Protein AF-A0A7S4J430-F1 (afdb_monomer_lite)

Radius of gyration: 23.61 Å; chains: 1; bounding box: 62×70×60 Å

pLDDT: mean 70.84, std 22.1, range [27.81, 98.19]

Organism: NCBI:txid265563

Sequence (310 aa):
MAESARGICELLGSPLRVVMDLKSRRVPPRVWARLVDNLRSRGLCVDGLGSFNIDELRSIGSFCSTPVTQCIFFHSAGDMQRACHAREVTHGDTVYFNAGSLLWKRPTLCEASGLGWCATDPTALNLPACGISKIDDIREEDKAETDGIKFNGFVFQPYAYPREKIAASDGLLTDCLATLQDYQRHLRLNIGLYVQEFSIGPGELDALTKLVNEHSSIFNLGLAWGGINGSTVRGVEGDGFWNQRYIGRNWDFEAAPAEHMRLLNPEDHHMWQKAIHAGDWAQLATINQIAIDPDEQEGPLVQAHLCRPH

Secondary structure (DSSP, 8-state):
-HHHHHHHHHHHTSPPEEEEE---SS--HHHHHHHHHHHHTTT-EEEEEEES-HHHHHHHHTTSSS--EEEEEESSHHHHHHHHHTT-S-TT-EEEEEGGGGB-----TTTS---S-----TT-----------TT---GGGGGG--PEEETTEEE-GGGS-HHHHHTSTTTTTT----HHHHHHHHT-EEEEEE-TTS--HHHHHHHHHHHHHTTTT-TT-EEE--TTS---TT----SSTT-S---PPP-TT----TT--PPPGGGSHHHHHHHHHT-HHHHHHHHHHHS-GGG--S-------PPP-

Structure (mmCIF, N/CA/C/O backbone):
data_AF-A0A7S4J430-F1
#
_entry.id   AF-A0A7S4J430-F1
#
loop_
_atom_site.group_PDB
_atom_site.id
_atom_site.type_symbol
_atom_site.label_atom_id
_atom_site.label_alt_id
_atom_site.label_comp_id
_atom_site.label_asym_id
_atom_site.label_entity_id
_atom_site.label_seq_id
_atom_site.pdbx_PDB_ins_code
_atom_site.Cartn_x
_atom_site.Cartn_y
_atom_site.Cartn_z
_atom_site.occupancy
_atom_site.B_iso_or_equiv
_atom_site.auth_seq_id
_atom_site.auth_comp_id
_atom_site.auth_asym_id
_atom_site.auth_atom_id
_atom_site.pdbx_PDB_model_num
ATOM 1 N N . MET A 1 1 ? 3.360 17.058 22.066 1.00 49.75 1 MET A N 1
ATOM 2 C CA . MET A 1 1 ? 2.223 16.403 21.376 1.00 49.75 1 MET A CA 1
ATOM 3 C C . MET A 1 1 ? 1.041 17.340 21.123 1.00 49.75 1 MET A C 1
ATOM 5 O O . MET A 1 1 ? 0.501 17.273 20.031 1.00 49.75 1 MET A O 1
ATOM 9 N N . ALA A 1 2 ? 0.651 18.222 22.057 1.00 60.56 2 ALA A N 1
ATOM 10 C CA . ALA A 1 2 ? -0.537 19.077 21.886 1.00 60.56 2 ALA A CA 1
ATOM 11 C C . ALA A 1 2 ? -0.458 20.095 20.725 1.00 60.56 2 ALA A C 1
ATOM 13 O O . ALA A 1 2 ? -1.477 20.389 20.112 1.00 60.56 2 ALA A O 1
ATOM 14 N N . GLU A 1 3 ? 0.729 20.617 20.408 1.00 68.62 3 GLU A N 1
ATOM 15 C CA . GLU A 1 3 ? 0.903 21.642 19.367 1.00 68.62 3 GLU A CA 1
ATOM 16 C C . GLU A 1 3 ? 0.966 21.041 17.954 1.00 68.62 3 GLU A C 1
ATOM 18 O O . GLU A 1 3 ? 0.220 21.463 17.078 1.00 68.62 3 GLU A O 1
ATOM 23 N N . SER A 1 4 ? 1.742 19.967 17.756 1.00 58.28 4 SER A N 1
ATOM 24 C CA . SER A 1 4 ? 1.800 19.243 16.475 1.00 58.28 4 SER A CA 1
ATOM 25 C C . SER A 1 4 ? 0.448 18.641 16.086 1.00 58.28 4 SER A C 1
ATOM 27 O O . SER A 1 4 ? 0.045 18.739 14.935 1.00 58.28 4 SER A O 1
ATOM 29 N N . ALA A 1 5 ? -0.288 18.064 17.044 1.00 64.38 5 ALA A N 1
ATOM 30 C CA . ALA A 1 5 ? -1.627 17.538 16.778 1.00 64.38 5 ALA A CA 1
ATOM 31 C C . ALA A 1 5 ? -2.605 18.647 16.356 1.00 64.38 5 ALA A C 1
ATOM 33 O O . ALA A 1 5 ? -3.426 18.425 15.472 1.00 64.38 5 ALA A O 1
ATOM 34 N N . ARG A 1 6 ? -2.493 19.847 16.944 1.00 67.75 6 ARG A N 1
ATOM 35 C CA . ARG A 1 6 ? -3.312 21.004 16.562 1.00 67.75 6 ARG A CA 1
ATOM 36 C C . ARG A 1 6 ? -2.971 21.489 15.154 1.00 67.75 6 ARG A C 1
ATOM 38 O O . ARG A 1 6 ? -3.886 21.642 14.357 1.00 67.75 6 ARG A O 1
ATOM 45 N N . GLY A 1 7 ? -1.683 21.624 14.831 1.00 71.00 7 GLY A N 1
ATOM 46 C CA . GLY A 1 7 ? -1.240 21.989 13.482 1.00 71.00 7 GLY A CA 1
ATOM 47 C C . GLY A 1 7 ? -1.684 20.979 12.418 1.00 71.00 7 GLY A C 1
ATOM 48 O O . GLY A 1 7 ? -2.130 21.374 11.347 1.00 71.00 7 GLY A O 1
ATOM 49 N N . ILE A 1 8 ? -1.651 19.677 12.728 1.00 67.44 8 ILE A N 1
ATOM 50 C CA . ILE A 1 8 ? -2.176 18.640 11.829 1.00 67.44 8 ILE A CA 1
ATOM 51 C C . ILE A 1 8 ? -3.698 18.772 11.676 1.00 67.44 8 ILE A C 1
ATOM 53 O O . ILE A 1 8 ? -4.190 18.737 10.554 1.00 67.44 8 ILE A O 1
ATOM 57 N N . CYS A 1 9 ? -4.454 18.962 12.762 1.00 69.88 9 CYS A N 1
ATOM 58 C CA . CYS A 1 9 ? -5.905 19.175 12.678 1.00 69.88 9 CYS A CA 1
ATOM 59 C C . CYS A 1 9 ? -6.272 20.414 11.842 1.00 69.88 9 CYS A C 1
ATOM 61 O O . CYS A 1 9 ? -7.208 20.356 11.048 1.00 69.88 9 CYS A O 1
ATOM 63 N N . GLU A 1 10 ? -5.542 21.520 12.007 1.00 78.56 10 GLU A N 1
ATOM 64 C CA . GLU A 1 10 ? -5.731 22.747 11.223 1.00 78.56 10 GLU A CA 1
ATOM 65 C C . GLU A 1 10 ? -5.429 22.514 9.737 1.00 78.56 10 GLU A C 1
ATOM 67 O O . GLU A 1 10 ? -6.216 22.922 8.886 1.00 78.56 10 GLU A O 1
ATOM 72 N N . LEU A 1 11 ? -4.345 21.795 9.422 1.00 74.81 11 LEU A N 1
ATOM 73 C CA . LEU A 1 11 ? -3.970 21.447 8.049 1.00 74.81 11 LEU A CA 1
ATOM 74 C C . LEU A 1 11 ? -4.996 20.519 7.380 1.00 74.81 11 LEU A C 1
ATOM 76 O O . LEU A 1 11 ? -5.338 20.705 6.215 1.00 74.81 11 LEU A O 1
ATOM 80 N N . LEU A 1 12 ? -5.478 19.510 8.109 1.00 75.50 12 LEU A N 1
ATOM 81 C CA . LEU A 1 12 ? -6.418 18.514 7.592 1.00 75.50 12 LEU A CA 1
ATOM 82 C C . LEU A 1 12 ? -7.855 19.042 7.483 1.00 75.50 12 LEU A C 1
ATOM 84 O O . LEU A 1 12 ? -8.692 18.383 6.862 1.00 75.50 12 LEU A O 1
ATOM 88 N N . GLY A 1 13 ? -8.179 20.162 8.143 1.00 80.81 13 GLY A N 1
ATOM 89 C CA . GLY A 1 13 ? -9.539 20.708 8.225 1.00 80.81 13 GLY A CA 1
ATOM 90 C C . GLY A 1 13 ? -10.569 19.734 8.817 1.00 80.81 13 GLY A C 1
ATOM 91 O O . GLY A 1 13 ? -11.773 19.903 8.629 1.00 80.81 13 GLY A O 1
ATOM 92 N N . SER A 1 14 ? -10.112 18.678 9.491 1.00 79.00 14 SER A N 1
ATOM 93 C CA . SER A 1 14 ? -10.932 17.576 9.988 1.00 79.00 14 SER A CA 1
ATOM 94 C C . SER A 1 14 ? -10.295 16.945 11.233 1.00 79.00 14 SER A C 1
ATOM 96 O O . SER A 1 14 ? -9.104 17.150 11.488 1.00 79.00 14 SER A O 1
ATOM 98 N N . PRO A 1 15 ? -11.068 16.206 12.056 1.00 80.00 15 PRO A N 1
ATOM 99 C CA . PRO A 1 15 ? -10.520 15.540 1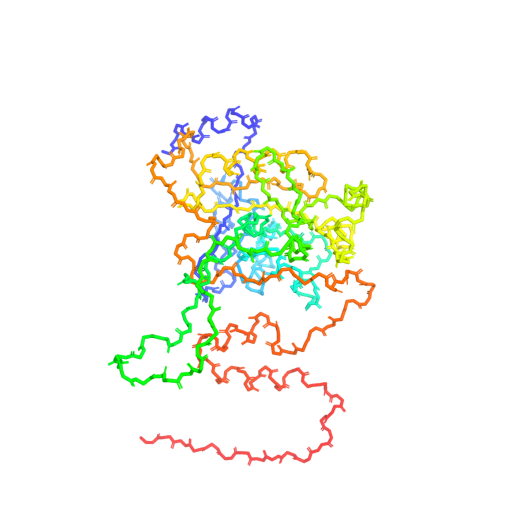3.232 1.00 80.00 15 PRO A CA 1
ATOM 100 C C . PRO A 1 15 ? -9.383 14.586 12.855 1.00 80.00 15 PRO A C 1
ATOM 102 O O . PRO A 1 15 ? -9.524 13.795 11.921 1.00 80.00 15 PRO A O 1
ATOM 105 N N . LEU A 1 16 ? -8.279 14.635 13.609 1.00 81.31 16 LEU A N 1
ATOM 106 C CA . LEU A 1 16 ? -7.144 13.734 13.423 1.00 81.31 16 LEU A CA 1
ATOM 107 C C . LEU A 1 16 ? -7.594 12.274 13.528 1.00 81.31 16 LEU A C 1
ATOM 109 O O . LEU A 1 16 ? -8.032 11.819 14.588 1.00 81.31 16 LEU A O 1
ATOM 113 N N . ARG A 1 17 ? -7.432 11.545 12.426 1.00 85.75 17 ARG A N 1
ATOM 114 C CA . ARG A 1 17 ? -7.658 10.104 12.333 1.00 85.75 17 ARG A CA 1
ATOM 115 C C . ARG A 1 17 ? -6.333 9.368 12.461 1.00 85.75 17 ARG A C 1
ATOM 117 O O . ARG A 1 17 ? -5.315 9.814 11.939 1.00 85.75 17 ARG A O 1
ATOM 124 N N . VAL A 1 18 ? -6.346 8.249 13.173 1.00 86.75 18 VAL A N 1
ATOM 125 C CA . VAL A 1 18 ? -5.151 7.466 13.491 1.00 86.75 18 VAL A CA 1
ATOM 126 C C . VAL A 1 18 ? -5.300 6.054 12.942 1.00 86.75 18 VAL A C 1
ATOM 128 O O . VAL A 1 18 ? -6.316 5.393 13.161 1.00 86.75 18 VAL A O 1
ATOM 131 N N . VAL A 1 19 ? -4.253 5.583 12.268 1.00 89.31 19 VAL A N 1
ATOM 132 C CA . VAL A 1 19 ? -4.058 4.174 11.916 1.00 89.31 19 VAL A CA 1
ATOM 133 C C . VAL A 1 19 ? -2.978 3.612 12.837 1.00 89.31 19 VAL A C 1
ATOM 135 O O . VAL A 1 19 ? -1.912 4.210 12.974 1.00 89.31 19 VAL A O 1
ATOM 138 N N . MET A 1 20 ? -3.253 2.494 13.506 1.00 90.69 20 MET A N 1
ATOM 139 C CA . MET A 1 20 ? -2.333 1.899 14.479 1.00 90.69 20 MET A CA 1
ATOM 140 C C . MET A 1 20 ? -1.548 0.740 13.865 1.00 90.69 20 MET A C 1
ATOM 142 O O . MET A 1 20 ? -2.141 -0.263 13.493 1.00 90.69 20 MET A O 1
ATOM 146 N N . ASP A 1 21 ? -0.222 0.841 13.819 1.00 88.12 21 ASP A N 1
ATOM 147 C CA . ASP A 1 21 ? 0.682 -0.243 13.407 1.00 88.12 21 ASP A CA 1
ATOM 148 C C . ASP A 1 21 ? 0.932 -1.223 14.571 1.00 88.12 21 ASP A C 1
ATOM 150 O O . ASP A 1 21 ? 1.487 -0.864 15.615 1.00 88.12 21 ASP A O 1
ATOM 154 N N . LEU A 1 22 ? 0.486 -2.468 14.409 1.00 88.69 22 LEU A N 1
ATOM 155 C CA . LEU A 1 22 ? 0.552 -3.522 15.415 1.00 88.69 22 LEU A CA 1
ATOM 156 C C . LEU A 1 22 ? 1.895 -4.263 15.331 1.00 88.69 22 LEU A C 1
ATOM 158 O O . LEU A 1 22 ? 2.182 -4.979 14.374 1.00 88.69 22 LEU A O 1
ATOM 162 N N . LYS A 1 23 ? 2.720 -4.122 16.378 1.00 79.50 23 LYS A N 1
ATOM 163 C CA . LYS A 1 23 ? 4.048 -4.764 16.468 1.00 79.50 23 LYS A CA 1
ATOM 164 C C . LYS A 1 23 ? 4.101 -6.027 17.325 1.00 79.50 23 LYS A C 1
ATOM 166 O O . LYS A 1 23 ? 4.972 -6.872 17.111 1.00 79.50 23 LYS A O 1
ATOM 171 N N . SER A 1 24 ? 3.230 -6.142 18.328 1.00 67.31 24 SER A N 1
ATOM 172 C CA . SER A 1 24 ? 3.291 -7.245 19.293 1.00 67.31 24 SER A CA 1
ATOM 173 C C . SER A 1 24 ? 2.624 -8.492 18.730 1.00 67.31 24 SER A C 1
ATOM 175 O O . SER A 1 24 ? 1.467 -8.440 18.331 1.00 67.31 24 SER A O 1
ATOM 177 N N . ARG A 1 25 ? 3.351 -9.611 18.741 1.00 68.19 25 ARG A N 1
ATOM 178 C CA . ARG A 1 25 ? 2.841 -10.925 18.339 1.00 68.19 25 ARG A CA 1
ATOM 179 C C . ARG A 1 25 ? 2.222 -11.606 19.559 1.00 68.19 25 ARG A C 1
ATOM 181 O O . ARG A 1 25 ? 2.762 -11.490 20.658 1.00 68.19 25 ARG A O 1
ATOM 188 N N . ARG A 1 26 ? 1.170 -12.406 19.347 1.00 74.38 26 ARG A N 1
ATOM 189 C CA . ARG A 1 26 ? 0.520 -13.266 20.366 1.00 74.38 26 ARG A CA 1
ATOM 190 C C . ARG A 1 26 ? -0.371 -12.530 21.374 1.00 74.38 26 ARG A C 1
ATOM 192 O O . ARG A 1 26 ? -0.689 -13.082 22.427 1.00 74.38 26 ARG A O 1
ATOM 199 N N . VAL A 1 27 ? -0.806 -11.311 21.069 1.00 86.25 27 VAL A N 1
ATOM 200 C CA . VAL A 1 27 ? -1.838 -10.645 21.872 1.00 86.25 27 VAL A CA 1
ATOM 201 C C . VAL A 1 27 ? -3.205 -11.152 21.402 1.00 86.25 27 VAL A C 1
ATOM 203 O O . VAL A 1 27 ? -3.492 -11.090 20.208 1.00 86.25 27 VAL A O 1
ATOM 206 N N . PRO A 1 28 ? -4.076 -11.658 22.296 1.00 90.62 28 PRO A N 1
ATOM 207 C CA . PRO A 1 28 ? -5.385 -12.140 21.881 1.00 90.62 28 PRO A CA 1
ATOM 208 C C . PRO A 1 28 ? -6.192 -11.041 21.167 1.00 90.62 28 PRO A C 1
ATOM 210 O O . PRO A 1 28 ? -6.248 -9.921 21.685 1.00 90.62 28 PRO A O 1
ATOM 213 N N . PRO A 1 29 ? -6.901 -11.344 20.065 1.00 91.88 29 PRO A N 1
ATOM 214 C CA . PRO A 1 29 ? -7.589 -10.333 19.251 1.00 91.88 29 PRO A CA 1
ATOM 215 C C . PRO A 1 29 ? -8.559 -9.436 20.038 1.00 91.88 29 PRO A C 1
ATOM 217 O O . PRO A 1 29 ? -8.600 -8.220 19.859 1.00 91.88 29 PRO A O 1
ATOM 220 N N . ARG A 1 30 ? -9.262 -10.017 21.019 1.00 93.69 30 ARG A N 1
ATOM 221 C CA . ARG A 1 30 ? -10.153 -9.302 21.951 1.00 93.69 30 ARG A CA 1
ATOM 222 C C . ARG A 1 30 ? -9.465 -8.211 22.780 1.00 93.69 30 ARG A C 1
ATOM 224 O O . ARG A 1 30 ? -10.124 -7.276 23.222 1.00 93.69 30 ARG A O 1
ATOM 231 N N . VAL A 1 31 ? -8.168 -8.348 23.060 1.00 93.75 31 VAL A N 1
ATOM 232 C CA . VAL A 1 31 ? -7.402 -7.350 23.822 1.00 93.75 31 VAL A CA 1
ATOM 233 C C . VAL A 1 31 ? -7.129 -6.139 22.938 1.00 93.75 31 VAL A C 1
ATOM 235 O O . VAL A 1 31 ? -7.348 -5.014 23.383 1.00 93.75 31 VAL A O 1
ATOM 238 N N . TRP A 1 32 ? -6.745 -6.365 21.679 1.00 93.75 32 TRP A N 1
ATOM 239 C CA . TRP A 1 32 ? -6.590 -5.294 20.696 1.00 93.75 32 TRP A CA 1
ATOM 240 C C . TRP A 1 32 ? -7.899 -4.551 20.446 1.00 93.75 32 TRP A C 1
ATOM 242 O O . TRP A 1 32 ? -7.922 -3.327 20.525 1.00 93.75 32 TRP A O 1
ATOM 252 N N . ALA A 1 33 ? -8.998 -5.275 20.238 1.00 93.75 33 ALA A N 1
ATOM 253 C CA . ALA A 1 33 ? -10.305 -4.658 20.041 1.00 93.75 33 ALA A CA 1
ATOM 254 C C . ALA A 1 33 ? -10.733 -3.793 21.236 1.00 93.75 33 ALA A C 1
ATOM 256 O O . ALA A 1 33 ? -11.128 -2.642 21.066 1.00 93.75 33 ALA A O 1
ATOM 257 N N . ARG A 1 34 ? -10.551 -4.295 22.468 1.00 95.38 34 ARG A N 1
ATOM 258 C CA . ARG A 1 34 ? -10.811 -3.508 23.683 1.00 95.38 34 ARG A CA 1
ATOM 259 C C . ARG A 1 34 ? -9.952 -2.253 23.759 1.00 95.38 34 ARG A C 1
ATOM 261 O O . ARG A 1 34 ? -10.457 -1.226 24.198 1.00 95.38 34 ARG A O 1
ATOM 268 N N . LEU A 1 35 ? -8.681 -2.318 23.362 1.00 94.00 35 LEU A N 1
ATOM 269 C CA . LEU A 1 35 ? -7.822 -1.137 23.307 1.00 94.00 35 LEU A CA 1
ATOM 270 C C . LEU A 1 35 ? -8.375 -0.111 22.310 1.00 94.00 35 LEU A C 1
ATOM 272 O O . LEU A 1 35 ? -8.527 1.051 22.673 1.00 94.00 35 LEU A O 1
ATOM 276 N N . VAL A 1 36 ? -8.726 -0.536 21.095 1.00 94.38 36 VAL A N 1
ATOM 277 C CA . VAL A 1 36 ? -9.302 0.340 20.059 1.00 94.38 36 VAL A CA 1
ATOM 278 C C . VAL A 1 36 ? -10.579 1.015 20.550 1.00 94.38 36 VAL A C 1
ATOM 280 O O . VAL A 1 36 ? -10.691 2.240 20.488 1.00 94.38 36 VAL A O 1
ATOM 283 N N . ASP A 1 37 ? -11.511 0.244 21.106 1.00 94.94 37 ASP A N 1
ATOM 284 C CA . ASP A 1 37 ? -12.774 0.774 21.622 1.00 94.94 37 ASP A CA 1
ATOM 285 C C . ASP A 1 37 ? -12.549 1.738 22.797 1.00 94.94 37 ASP A C 1
ATOM 287 O O . ASP A 1 37 ? -13.213 2.766 22.904 1.00 94.94 37 ASP A O 1
ATOM 291 N N . ASN A 1 38 ? -11.563 1.459 23.652 1.00 95.38 38 ASN A N 1
ATOM 292 C CA . ASN A 1 38 ? -11.192 2.308 24.784 1.00 95.38 38 ASN A CA 1
ATOM 293 C C . ASN A 1 38 ? -10.523 3.629 24.362 1.00 95.38 38 ASN A C 1
ATOM 295 O O . ASN A 1 38 ? -10.694 4.649 25.038 1.00 95.38 38 ASN A O 1
ATOM 299 N N . LEU A 1 39 ? -9.768 3.623 23.259 1.00 92.00 39 LEU A N 1
ATOM 300 C CA . LEU A 1 39 ? -9.215 4.832 22.642 1.00 92.00 39 LEU A CA 1
ATOM 301 C C . LEU A 1 39 ? -10.338 5.663 22.009 1.00 92.00 39 LEU A C 1
ATOM 303 O O . LEU A 1 39 ? -10.435 6.864 22.265 1.00 92.00 39 LEU A O 1
ATOM 307 N N . ARG A 1 40 ? -11.244 5.016 21.265 1.00 92.94 40 ARG A N 1
ATOM 308 C CA . ARG A 1 40 ? -12.420 5.661 20.660 1.00 92.94 40 ARG A CA 1
ATOM 309 C C . ARG A 1 40 ? -13.350 6.269 21.708 1.00 92.94 40 ARG A C 1
ATOM 311 O O . ARG A 1 40 ? -13.768 7.414 21.558 1.00 92.94 40 ARG A O 1
ATOM 318 N N . SER A 1 41 ? -13.590 5.579 22.825 1.00 92.62 41 SER A N 1
ATOM 319 C CA . SER A 1 41 ? -14.408 6.102 23.931 1.00 92.62 41 SER A CA 1
ATOM 320 C C . SER A 1 41 ? -13.796 7.329 24.620 1.00 92.62 41 SER A C 1
ATOM 322 O O . SER A 1 41 ? -14.481 8.011 25.376 1.00 92.62 41 SER A O 1
ATOM 324 N N . ARG A 1 42 ? -12.505 7.603 24.393 1.00 89.19 42 ARG A N 1
ATOM 325 C CA . ARG A 1 42 ? -11.790 8.802 24.866 1.00 89.19 42 ARG A CA 1
ATOM 326 C C . ARG A 1 42 ? -11.724 9.915 23.816 1.00 89.19 42 ARG A C 1
ATOM 328 O O . ARG A 1 42 ? -11.039 10.907 24.038 1.00 89.19 42 ARG A O 1
ATOM 335 N N . GLY A 1 43 ? -12.423 9.760 22.691 1.00 86.75 43 GLY A N 1
ATOM 336 C CA . GLY A 1 43 ? -12.498 10.758 21.623 1.00 86.75 43 GLY A CA 1
ATOM 337 C C . GLY A 1 43 ? -11.415 10.639 20.549 1.00 86.75 43 GLY A C 1
ATOM 338 O O . GLY A 1 43 ? -11.327 11.518 19.696 1.00 86.75 43 GLY A O 1
ATOM 339 N N . LEU A 1 44 ? -10.597 9.579 20.554 1.00 87.38 44 LEU A N 1
ATOM 340 C CA . LEU A 1 44 ? -9.643 9.335 19.468 1.00 87.38 44 LEU A CA 1
ATOM 341 C C . LEU A 1 44 ? -10.353 8.720 18.257 1.00 87.38 44 LEU A C 1
ATOM 343 O O . LEU A 1 44 ? -11.029 7.699 18.375 1.00 87.38 44 LEU A O 1
ATOM 347 N N . CYS A 1 45 ? -10.151 9.296 17.073 1.00 90.50 45 CYS A N 1
ATOM 348 C CA . CYS A 1 45 ? -10.651 8.722 15.824 1.00 90.50 45 CYS A CA 1
ATOM 349 C C . CYS A 1 45 ? -9.673 7.648 15.332 1.00 90.50 45 CYS A C 1
ATOM 351 O O . CYS A 1 45 ? -8.761 7.931 14.561 1.00 90.50 45 CYS A O 1
ATOM 353 N N . VAL A 1 46 ? -9.809 6.421 15.836 1.00 92.81 46 VAL A N 1
ATOM 354 C CA . VAL A 1 46 ? -9.033 5.275 15.335 1.00 92.81 46 VAL A CA 1
ATOM 355 C C . VAL A 1 46 ? -9.736 4.718 14.099 1.00 92.81 46 VAL A C 1
ATOM 357 O O . VAL A 1 46 ? -10.793 4.099 14.228 1.00 92.81 46 VAL A O 1
ATOM 360 N N . ASP A 1 47 ? -9.157 4.935 12.922 1.00 91.44 47 ASP A N 1
ATOM 361 C CA . ASP A 1 47 ? -9.758 4.576 11.630 1.00 91.44 47 ASP A CA 1
ATOM 362 C C . ASP A 1 47 ? -9.256 3.233 11.105 1.00 91.44 47 ASP A C 1
ATOM 364 O O . ASP A 1 47 ? -9.987 2.530 10.405 1.00 91.44 47 ASP A O 1
ATOM 368 N N . GLY A 1 48 ? -8.029 2.853 11.465 1.00 93.81 48 GLY A N 1
ATOM 369 C CA . GLY A 1 48 ? -7.410 1.643 10.945 1.00 93.81 48 GLY A CA 1
ATOM 370 C C . GLY A 1 48 ? -6.487 0.933 11.923 1.00 93.81 48 GLY A C 1
ATOM 371 O O . GLY A 1 48 ? -5.914 1.535 12.833 1.00 93.81 48 GLY A O 1
ATOM 372 N N . LEU A 1 49 ? -6.320 -0.361 11.687 1.00 94.62 49 LEU A N 1
ATOM 373 C CA . LEU A 1 49 ? -5.305 -1.213 12.288 1.00 94.62 49 LEU A CA 1
ATOM 374 C C . LEU A 1 49 ? -4.423 -1.753 11.175 1.00 94.62 49 LEU A C 1
ATOM 376 O O . LEU A 1 49 ? -4.938 -2.268 10.190 1.00 94.62 49 LEU A O 1
ATOM 380 N N . GLY A 1 50 ? -3.113 -1.651 11.335 1.00 93.50 50 GLY A N 1
ATOM 381 C CA . GLY A 1 50 ? -2.137 -2.137 10.380 1.00 93.50 50 GLY A CA 1
ATOM 382 C C . GLY A 1 50 ? -1.307 -3.281 10.944 1.00 93.50 50 GLY A C 1
ATOM 383 O O . GLY A 1 50 ? -0.890 -3.216 12.097 1.00 93.50 50 GLY A O 1
ATOM 384 N N . SER A 1 51 ? -1.062 -4.334 10.166 1.00 92.00 51 SER A N 1
ATOM 385 C CA . SER A 1 51 ? -0.209 -5.450 10.601 1.00 92.00 51 SER A CA 1
ATOM 386 C C . SER A 1 51 ? 0.399 -6.216 9.427 1.00 92.00 51 SER A C 1
ATOM 388 O O . SER A 1 51 ? -0.210 -6.330 8.368 1.00 92.00 51 SER A O 1
ATOM 390 N N . PHE A 1 52 ? 1.574 -6.811 9.656 1.00 89.62 52 PHE A N 1
ATOM 391 C CA . PHE A 1 52 ? 2.199 -7.812 8.771 1.00 89.62 52 PHE A CA 1
ATOM 392 C C . PHE A 1 52 ? 1.659 -9.237 9.019 1.00 89.62 52 PHE A C 1
ATOM 394 O O . PHE A 1 52 ? 2.109 -10.221 8.424 1.00 89.62 52 PHE A O 1
ATOM 401 N N . ASN A 1 53 ? 0.745 -9.393 9.978 1.00 88.12 53 ASN A N 1
ATOM 402 C CA . ASN A 1 53 ? 0.103 -10.658 10.301 1.00 88.12 53 ASN A CA 1
ATOM 403 C C . ASN A 1 53 ? -1.375 -10.609 9.901 1.00 88.12 53 ASN A C 1
ATOM 405 O O . ASN A 1 53 ? -2.199 -10.105 10.663 1.00 88.12 53 ASN A O 1
ATOM 409 N N . ILE A 1 54 ? -1.677 -11.109 8.698 1.00 89.81 54 ILE A N 1
ATOM 410 C CA . ILE A 1 54 ? -3.003 -11.022 8.066 1.00 89.81 54 ILE A CA 1
ATOM 411 C C . ILE A 1 54 ? -4.063 -11.711 8.929 1.00 89.81 54 ILE A C 1
ATOM 413 O O . ILE A 1 54 ? -5.101 -11.117 9.211 1.00 89.81 54 ILE A O 1
ATOM 417 N N . ASP A 1 55 ? -3.779 -12.916 9.425 1.00 86.50 55 ASP A N 1
ATOM 418 C CA . ASP A 1 55 ? -4.745 -13.700 10.205 1.00 86.50 55 ASP A CA 1
ATOM 419 C C . ASP A 1 55 ? -5.066 -13.043 11.552 1.00 86.50 55 ASP A C 1
ATOM 421 O O . ASP A 1 55 ? -6.228 -12.924 11.953 1.00 86.50 55 ASP A O 1
ATOM 425 N N . GLU A 1 56 ? -4.034 -12.541 12.236 1.00 86.81 56 GLU A N 1
ATOM 426 C CA . GLU A 1 56 ? -4.210 -11.772 13.468 1.00 86.81 56 GLU A CA 1
ATOM 427 C C . GLU A 1 56 ? -5.037 -10.512 13.195 1.00 86.81 56 GLU A C 1
ATOM 429 O O . GLU A 1 56 ? -6.016 -10.263 13.897 1.00 86.81 56 GLU A O 1
ATOM 434 N N . LEU A 1 57 ? -4.719 -9.766 12.136 1.00 90.50 57 LEU A N 1
ATOM 435 C CA . LEU A 1 57 ? -5.441 -8.553 11.767 1.00 90.50 57 LEU A CA 1
ATOM 436 C C . LEU A 1 57 ? -6.927 -8.822 11.490 1.00 90.50 57 LEU A C 1
ATOM 438 O O . LEU A 1 57 ? -7.792 -8.137 12.047 1.00 90.50 57 LEU A O 1
ATOM 442 N N . ARG A 1 58 ? -7.221 -9.858 10.695 1.00 89.56 58 ARG A N 1
ATOM 443 C CA . ARG A 1 58 ? -8.587 -10.268 10.341 1.00 89.56 58 ARG A CA 1
ATOM 444 C C . ARG A 1 58 ? -9.399 -10.650 11.568 1.00 89.56 58 ARG A C 1
ATOM 446 O O . ARG A 1 58 ? -10.548 -10.227 11.706 1.00 89.56 58 ARG A O 1
ATOM 453 N N . SER A 1 59 ? -8.783 -11.376 12.498 1.00 90.38 59 SER A N 1
ATOM 454 C CA . SER A 1 59 ? -9.449 -11.792 13.730 1.00 90.38 59 SER A CA 1
ATOM 455 C C . SER A 1 59 ? -9.818 -10.614 14.643 1.00 90.38 59 SER A C 1
ATOM 457 O O . SER A 1 59 ? -10.881 -10.649 15.262 1.00 90.38 59 SER A O 1
ATOM 459 N N . ILE A 1 60 ? -9.013 -9.543 14.698 1.00 91.38 60 ILE A N 1
ATOM 460 C CA . ILE A 1 60 ? -9.258 -8.388 15.584 1.00 91.38 60 ILE A CA 1
ATOM 461 C C . ILE A 1 60 ? -10.532 -7.639 15.197 1.00 91.38 60 ILE A C 1
ATOM 463 O O . ILE A 1 60 ? -11.321 -7.302 16.080 1.00 91.38 60 ILE A O 1
ATOM 467 N N . GLY A 1 61 ? -10.757 -7.409 13.898 1.00 86.38 61 GLY A N 1
ATOM 468 C CA . GLY A 1 61 ? -11.895 -6.609 13.429 1.00 86.38 61 GLY A CA 1
ATOM 469 C C . GLY A 1 61 ? -13.252 -7.141 13.896 1.00 86.38 61 GLY A C 1
ATOM 470 O O . GLY A 1 61 ? -14.139 -6.351 14.198 1.00 86.38 61 GLY A O 1
ATOM 471 N N . SER A 1 62 ? -13.381 -8.464 14.041 1.00 89.06 62 SER A N 1
ATOM 472 C CA . SER A 1 62 ? -14.610 -9.119 14.514 1.00 89.06 62 SER A CA 1
ATOM 473 C C . SER A 1 62 ? -14.965 -8.824 15.979 1.00 89.06 62 SER A C 1
ATOM 475 O O . SER A 1 62 ? -16.112 -9.009 16.378 1.00 89.06 62 SER A O 1
ATOM 477 N N . PHE A 1 63 ? -14.002 -8.358 16.783 1.00 93.25 63 PHE A N 1
ATOM 478 C CA . PHE A 1 63 ? -14.198 -8.054 18.203 1.00 93.25 63 PHE A CA 1
ATOM 479 C C . PHE A 1 63 ? -14.368 -6.559 18.494 1.00 93.25 63 PHE A C 1
ATOM 481 O O . PHE A 1 63 ? -14.674 -6.212 19.635 1.00 93.25 63 PHE A O 1
ATOM 488 N N . CYS A 1 64 ? -14.130 -5.679 17.517 1.00 92.81 64 CYS A N 1
ATOM 489 C CA . CYS A 1 64 ? -14.291 -4.237 17.691 1.00 92.81 64 CYS A CA 1
ATOM 490 C C . CYS A 1 64 ? -15.777 -3.865 17.733 1.00 92.81 64 CYS A C 1
ATOM 492 O O . CYS A 1 64 ? -16.569 -4.356 16.930 1.00 92.81 64 CYS A O 1
ATOM 494 N N . SER A 1 65 ? -16.152 -2.945 18.624 1.00 93.31 65 SER A N 1
ATOM 495 C CA . SER A 1 65 ? -17.545 -2.488 18.751 1.00 93.31 65 SER A CA 1
ATOM 496 C C . SER A 1 65 ? -18.038 -1.740 17.508 1.00 93.31 65 SER A C 1
ATOM 498 O O . SER A 1 65 ? -19.231 -1.735 17.210 1.00 93.31 65 SER A O 1
ATOM 500 N N . THR A 1 66 ? -17.124 -1.105 16.774 1.00 92.81 66 THR A N 1
ATOM 501 C CA . THR A 1 66 ? -17.387 -0.507 15.462 1.00 92.81 66 THR A CA 1
ATOM 502 C C . THR A 1 66 ? -16.342 -0.971 14.449 1.00 92.81 66 THR A C 1
ATOM 504 O O . THR A 1 66 ? -15.178 -1.164 14.831 1.00 92.81 66 THR A O 1
ATOM 507 N N . PRO A 1 67 ? -16.714 -1.122 13.160 1.00 93.69 67 PRO A N 1
ATOM 508 C CA . PRO A 1 67 ? -15.775 -1.521 12.121 1.00 93.69 67 PRO A CA 1
ATOM 509 C C . PRO A 1 67 ? -14.499 -0.674 12.132 1.00 93.69 67 PRO A C 1
ATOM 511 O O . PRO A 1 67 ? -14.505 0.524 12.436 1.00 93.69 67 PRO A O 1
ATOM 514 N N . VAL A 1 68 ? -13.379 -1.316 11.829 1.00 93.75 68 VAL A N 1
ATOM 515 C CA . VAL A 1 68 ? -12.073 -0.672 11.710 1.00 93.75 68 VAL A CA 1
ATOM 516 C C . VAL A 1 68 ? -11.427 -1.155 10.424 1.00 93.75 68 VAL A C 1
ATOM 518 O O . VAL A 1 68 ? -11.504 -2.343 10.106 1.00 93.75 68 VAL A O 1
ATOM 521 N N . THR A 1 69 ? -10.821 -0.240 9.674 1.00 95.19 69 THR A N 1
ATOM 522 C CA . THR A 1 69 ? -10.134 -0.593 8.433 1.00 95.19 69 THR A CA 1
ATOM 523 C C . THR A 1 69 ? -8.930 -1.468 8.757 1.00 95.19 69 THR A C 1
ATOM 525 O O . THR A 1 69 ? -8.125 -1.140 9.627 1.00 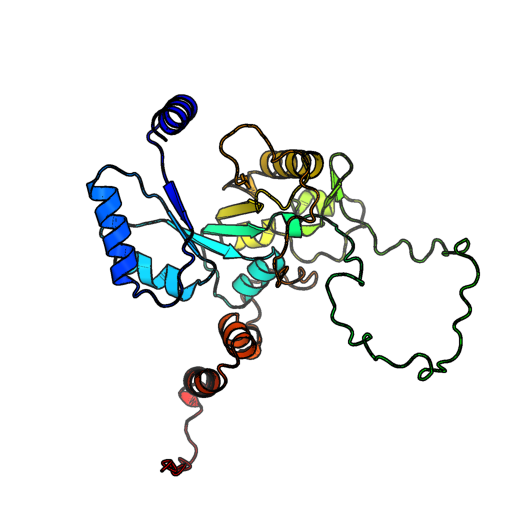95.19 69 THR A O 1
ATOM 528 N N . GLN A 1 70 ? -8.807 -2.595 8.068 1.00 94.94 70 GLN A N 1
ATOM 529 C CA . GLN A 1 70 ? -7.676 -3.503 8.211 1.00 94.94 70 GLN A CA 1
ATOM 530 C C . GLN A 1 70 ? -6.653 -3.187 7.122 1.00 94.94 70 GLN A C 1
ATOM 532 O O . GLN A 1 70 ? -6.917 -3.411 5.947 1.00 94.94 70 GLN A O 1
ATOM 537 N N . CYS A 1 71 ? -5.504 -2.643 7.514 1.00 95.56 71 CYS A N 1
ATOM 538 C CA . CYS A 1 71 ? -4.394 -2.304 6.632 1.00 95.56 71 CYS A CA 1
ATOM 539 C C . CYS A 1 71 ? -3.360 -3.440 6.644 1.00 95.56 71 CYS A C 1
ATOM 541 O O . CYS A 1 71 ? -2.641 -3.644 7.623 1.00 95.56 71 CYS A O 1
ATOM 543 N N . ILE A 1 72 ? -3.268 -4.197 5.561 1.00 95.81 72 ILE A N 1
ATOM 544 C CA . ILE A 1 72 ? -2.320 -5.305 5.457 1.00 95.81 72 ILE A CA 1
ATOM 545 C C . ILE A 1 72 ? -0.960 -4.762 5.014 1.00 95.81 72 ILE A C 1
ATOM 547 O O . ILE A 1 72 ? -0.862 -4.153 3.952 1.00 95.81 72 ILE A O 1
ATOM 551 N N . PHE A 1 73 ? 0.086 -4.990 5.809 1.00 93.81 73 PHE A N 1
ATOM 552 C CA . PHE A 1 73 ? 1.449 -4.577 5.472 1.00 93.81 73 PHE A CA 1
ATOM 553 C C . PHE A 1 73 ? 2.263 -5.709 4.839 1.00 93.81 73 PHE A C 1
ATOM 555 O O . PHE A 1 73 ? 2.296 -6.830 5.348 1.00 93.81 73 PHE A O 1
ATOM 562 N N . PHE A 1 74 ? 2.998 -5.373 3.780 1.00 92.81 74 PHE A N 1
ATOM 563 C CA . PHE A 1 74 ? 3.937 -6.252 3.089 1.00 92.81 74 PHE A CA 1
ATOM 564 C C . PHE A 1 74 ? 5.329 -5.627 3.004 1.00 92.81 74 PHE A C 1
ATOM 566 O O . PHE A 1 74 ? 5.478 -4.415 2.866 1.00 92.81 74 PHE A O 1
ATOM 573 N N . HIS A 1 75 ? 6.370 -6.458 3.030 1.00 87.44 75 HIS A N 1
ATOM 574 C CA . HIS A 1 75 ? 7.746 -5.977 2.881 1.00 87.44 75 HIS A CA 1
ATOM 575 C C . HIS A 1 75 ? 8.063 -5.511 1.456 1.00 87.44 75 HIS A C 1
ATOM 577 O O . HIS A 1 75 ? 8.966 -4.704 1.277 1.00 87.44 75 HIS A O 1
ATOM 583 N N . SER A 1 76 ? 7.315 -5.977 0.454 1.00 89.75 76 SER A N 1
ATOM 584 C CA . SER A 1 76 ? 7.550 -5.674 -0.958 1.00 89.75 76 SER A CA 1
ATOM 585 C C . SER A 1 76 ? 6.272 -5.798 -1.793 1.00 89.75 76 SER A C 1
ATOM 587 O O . SER A 1 76 ? 5.301 -6.435 -1.373 1.00 89.75 76 SER A O 1
ATOM 589 N N . ALA A 1 77 ? 6.290 -5.240 -3.005 1.00 93.62 77 ALA A N 1
ATOM 590 C CA . ALA A 1 77 ? 5.260 -5.485 -4.014 1.00 93.62 77 ALA A CA 1
ATOM 591 C C . ALA A 1 77 ? 5.145 -6.981 -4.380 1.00 93.62 77 ALA A C 1
ATOM 593 O O . ALA A 1 77 ? 4.036 -7.472 -4.581 1.00 93.62 77 ALA A O 1
ATOM 594 N N . GLY A 1 78 ? 6.261 -7.722 -4.406 1.00 91.38 78 GLY A N 1
ATOM 595 C CA . GLY A 1 78 ? 6.263 -9.166 -4.668 1.00 91.38 78 GLY A CA 1
ATOM 596 C C . GLY A 1 78 ? 5.595 -9.982 -3.557 1.00 91.38 78 GLY A C 1
ATOM 597 O O . GLY A 1 78 ? 4.885 -10.948 -3.828 1.00 91.38 78 GLY A O 1
ATOM 598 N N . ASP A 1 79 ? 5.730 -9.571 -2.292 1.00 91.62 79 ASP A N 1
ATOM 599 C CA . ASP A 1 79 ? 4.985 -10.197 -1.191 1.00 91.62 79 ASP A CA 1
ATOM 600 C C . ASP A 1 79 ? 3.479 -9.986 -1.320 1.00 91.62 79 ASP A C 1
ATOM 602 O O . ASP A 1 79 ? 2.713 -10.923 -1.092 1.00 91.62 79 ASP A O 1
ATOM 606 N N . MET A 1 80 ? 3.063 -8.778 -1.713 1.00 95.25 80 MET A N 1
ATOM 607 C CA . MET A 1 80 ? 1.660 -8.472 -1.983 1.00 95.25 80 MET A CA 1
ATOM 608 C C . MET A 1 80 ? 1.136 -9.315 -3.153 1.00 95.25 80 MET A C 1
ATOM 610 O O . MET A 1 80 ? 0.068 -9.916 -3.040 1.00 95.25 80 MET A O 1
ATOM 614 N N . GLN A 1 81 ? 1.895 -9.404 -4.252 1.00 93.94 81 GLN A N 1
ATOM 615 C CA . GLN A 1 81 ? 1.559 -10.234 -5.410 1.00 93.94 81 GLN A CA 1
ATOM 616 C C . GLN A 1 81 ? 1.351 -11.689 -4.981 1.00 93.94 81 GLN A C 1
ATOM 618 O O . GLN A 1 81 ? 0.286 -12.258 -5.213 1.00 93.94 81 GLN A O 1
ATOM 623 N N . ARG A 1 82 ? 2.316 -12.266 -4.260 1.00 90.75 82 ARG A N 1
ATOM 624 C CA . ARG A 1 82 ? 2.208 -13.621 -3.708 1.00 90.75 82 ARG A CA 1
ATOM 625 C C . ARG A 1 82 ? 0.958 -13.795 -2.850 1.00 90.75 82 ARG A C 1
ATOM 627 O O . ARG A 1 82 ? 0.251 -14.785 -3.007 1.00 90.75 82 ARG A O 1
ATOM 634 N N . ALA A 1 83 ? 0.676 -12.853 -1.955 1.00 92.19 83 ALA A N 1
ATOM 635 C CA . ALA A 1 83 ? -0.482 -12.934 -1.071 1.00 92.19 83 ALA A CA 1
ATOM 636 C C . ALA A 1 83 ? -1.815 -12.881 -1.842 1.00 92.19 83 ALA A C 1
ATOM 638 O O . ALA A 1 83 ? -2.786 -13.513 -1.425 1.00 92.19 83 ALA A O 1
ATOM 639 N N . CYS A 1 84 ? -1.857 -12.200 -2.994 1.00 93.38 84 CYS A N 1
ATOM 640 C CA . CYS A 1 84 ? -2.993 -12.275 -3.914 1.00 93.38 84 CYS A CA 1
ATOM 641 C C . CYS A 1 84 ? -3.159 -13.704 -4.453 1.00 93.38 84 CYS A C 1
ATOM 643 O O . CYS A 1 84 ? -4.232 -14.288 -4.311 1.00 93.38 84 CYS A O 1
ATOM 645 N N . HIS A 1 85 ? -2.093 -14.308 -4.991 1.00 90.56 85 HIS A N 1
ATOM 646 C CA . HIS A 1 85 ? -2.138 -15.675 -5.542 1.00 90.56 85 HIS A CA 1
ATOM 647 C C . HIS A 1 85 ? -2.454 -16.746 -4.493 1.00 90.56 85 HIS A C 1
ATOM 649 O O . HIS A 1 85 ? -3.156 -17.712 -4.776 1.00 90.56 85 HIS A O 1
ATOM 655 N N . ALA A 1 86 ? -2.021 -16.531 -3.252 1.00 87.81 86 ALA A N 1
ATOM 656 C CA . ALA A 1 86 ? -2.336 -17.378 -2.106 1.00 87.81 86 ALA A CA 1
ATOM 657 C C . ALA A 1 86 ? -3.759 -17.166 -1.538 1.00 87.81 86 ALA A C 1
ATOM 659 O O . ALA A 1 86 ? -4.130 -17.826 -0.569 1.00 87.81 86 ALA A O 1
ATOM 660 N N . ARG A 1 87 ? -4.558 -16.242 -2.103 1.00 89.31 87 ARG A N 1
ATOM 661 C CA . ARG A 1 87 ? -5.887 -15.817 -1.602 1.00 89.31 87 ARG A CA 1
ATOM 662 C C . ARG A 1 87 ? -5.885 -15.272 -0.169 1.00 89.31 87 ARG A C 1
ATOM 664 O O . ARG A 1 87 ? -6.918 -15.233 0.500 1.00 89.31 87 ARG A O 1
ATOM 671 N N . GLU A 1 88 ? -4.728 -14.820 0.297 1.00 90.62 88 GLU A N 1
ATOM 672 C CA . GLU A 1 88 ? -4.568 -14.159 1.592 1.00 90.62 88 GLU A CA 1
ATOM 673 C C . GLU A 1 88 ? -5.007 -12.694 1.509 1.00 90.62 88 GLU A C 1
ATOM 675 O O . GLU A 1 88 ? -5.533 -12.158 2.480 1.00 90.62 88 GLU A O 1
ATOM 680 N N . VAL A 1 89 ? -4.839 -12.072 0.336 1.00 94.19 89 VAL A N 1
ATOM 681 C CA . VAL A 1 89 ? -5.440 -10.784 -0.026 1.00 94.19 89 VAL A CA 1
ATOM 682 C C . VAL A 1 89 ? -6.721 -11.041 -0.807 1.00 94.19 89 VAL A C 1
ATOM 684 O O . VAL A 1 89 ? -6.736 -11.807 -1.772 1.00 94.19 89 VAL A O 1
ATOM 687 N N . THR A 1 90 ? -7.801 -10.389 -0.390 1.00 93.75 90 THR A N 1
ATOM 688 C CA . THR A 1 90 ? -9.138 -10.556 -0.962 1.00 93.75 90 THR A CA 1
ATOM 689 C C . THR A 1 90 ? -9.695 -9.265 -1.547 1.00 93.75 90 THR A C 1
ATOM 691 O O . THR A 1 90 ? -9.092 -8.196 -1.465 1.00 93.75 90 THR A O 1
ATOM 694 N N . HIS A 1 91 ? -10.858 -9.380 -2.189 1.00 96.00 91 HIS A N 1
ATOM 695 C CA . HIS A 1 91 ? -11.504 -8.259 -2.852 1.00 96.00 91 HIS A CA 1
ATOM 696 C C . HIS A 1 91 ? -11.791 -7.100 -1.885 1.00 96.00 91 HIS A C 1
ATOM 698 O O . HIS A 1 91 ? -12.454 -7.297 -0.869 1.00 96.00 91 HIS A O 1
ATOM 704 N N . GLY A 1 92 ? -11.355 -5.890 -2.235 1.00 96.81 92 GLY A N 1
ATOM 705 C CA . GLY A 1 92 ? -11.567 -4.682 -1.435 1.00 96.81 92 GLY A CA 1
ATOM 706 C C . GLY A 1 92 ? -10.576 -4.477 -0.287 1.00 96.81 92 GLY A C 1
ATOM 707 O O . GLY A 1 92 ? -10.703 -3.482 0.429 1.00 96.81 92 GLY A O 1
ATOM 708 N N . ASP A 1 93 ? -9.599 -5.373 -0.107 1.00 97.50 93 ASP A N 1
ATOM 709 C CA . ASP A 1 93 ? -8.606 -5.245 0.961 1.00 97.50 93 ASP A CA 1
ATOM 710 C C . ASP A 1 93 ? -7.783 -3.950 0.817 1.00 97.50 93 ASP A C 1
ATOM 712 O O . ASP A 1 93 ? -7.480 -3.470 -0.282 1.00 97.50 93 ASP A O 1
ATOM 716 N N . THR A 1 94 ? -7.401 -3.392 1.966 1.00 97.88 94 THR A N 1
ATOM 717 C CA . THR A 1 94 ? -6.513 -2.232 2.079 1.00 97.88 94 THR A CA 1
ATOM 718 C C . THR A 1 94 ? -5.103 -2.735 2.336 1.00 97.88 94 THR A C 1
ATOM 720 O O . THR A 1 94 ? -4.829 -3.316 3.385 1.00 97.88 94 THR A O 1
ATOM 723 N N . VAL A 1 95 ? -4.198 -2.510 1.390 1.00 97.62 95 VAL A N 1
ATOM 724 C CA . VAL A 1 95 ? -2.831 -3.031 1.419 1.00 97.62 95 VAL A CA 1
ATOM 725 C C . VAL A 1 95 ? -1.811 -1.901 1.364 1.00 97.62 95 VAL A C 1
ATOM 727 O O . VAL A 1 95 ? -1.994 -0.891 0.687 1.00 97.62 95 VAL A O 1
ATOM 730 N N . TYR A 1 96 ? -0.709 -2.097 2.071 1.00 96.19 96 TYR A N 1
ATOM 731 C CA . TYR A 1 96 ? 0.456 -1.234 2.044 1.00 96.19 96 TYR A CA 1
ATOM 732 C C . TYR A 1 96 ? 1.704 -2.085 1.858 1.00 96.19 96 TYR A C 1
ATOM 734 O O . TYR A 1 96 ? 1.857 -3.115 2.513 1.00 96.19 96 TYR A O 1
ATOM 742 N N . PHE A 1 97 ? 2.635 -1.643 1.024 1.00 93.81 97 PHE A N 1
ATOM 743 C CA . PHE A 1 97 ? 3.935 -2.300 0.907 1.00 93.81 97 PHE A CA 1
ATOM 744 C C . PHE A 1 97 ? 5.083 -1.293 0.880 1.00 93.81 97 PHE A C 1
ATOM 746 O O . PHE A 1 97 ? 4.874 -0.099 0.647 1.00 93.81 97 PHE A O 1
ATOM 753 N N . ASN A 1 98 ? 6.298 -1.766 1.166 1.00 90.12 98 ASN A N 1
ATOM 754 C CA . ASN A 1 98 ? 7.468 -0.896 1.207 1.00 90.12 98 ASN A CA 1
ATOM 755 C C . ASN A 1 98 ? 7.765 -0.327 -0.189 1.00 90.12 98 ASN A C 1
ATOM 757 O O . ASN A 1 98 ? 8.032 -1.076 -1.134 1.00 90.12 98 ASN A O 1
ATOM 761 N N . ALA A 1 99 ? 7.770 0.998 -0.307 1.00 90.12 99 ALA A N 1
ATOM 762 C CA . ALA A 1 99 ? 8.001 1.699 -1.563 1.00 90.12 99 ALA A CA 1
ATOM 763 C C . ALA A 1 99 ? 9.414 1.475 -2.128 1.00 90.12 99 ALA A C 1
ATOM 765 O O . ALA A 1 99 ? 9.611 1.597 -3.336 1.00 90.12 99 ALA A O 1
ATOM 766 N N . GLY A 1 100 ? 10.380 1.091 -1.281 1.00 83.88 100 GLY A N 1
ATOM 767 C CA . GLY A 1 100 ? 11.720 0.689 -1.716 1.00 83.88 100 GLY A CA 1
ATOM 768 C C . GLY A 1 100 ? 11.691 -0.445 -2.746 1.00 83.88 100 GLY A C 1
ATOM 769 O O . GLY A 1 100 ? 12.509 -0.460 -3.656 1.00 83.88 100 GLY A O 1
ATOM 770 N N . SER A 1 101 ? 10.684 -1.325 -2.689 1.00 86.50 101 SER A N 1
ATOM 771 C CA . SER A 1 101 ? 10.508 -2.414 -3.663 1.00 86.50 101 SER A CA 1
ATOM 772 C C . SER A 1 101 ? 10.087 -1.958 -5.067 1.00 86.50 101 SER A C 1
ATOM 774 O O . SER A 1 101 ? 10.056 -2.774 -5.984 1.00 86.50 101 SER A O 1
ATOM 776 N N . LEU A 1 102 ? 9.743 -0.680 -5.261 1.00 88.50 102 LEU A N 1
ATOM 777 C CA . LEU A 1 102 ? 9.460 -0.113 -6.586 1.00 88.50 102 LEU A CA 1
ATOM 778 C C . LEU A 1 102 ? 10.703 0.471 -7.250 1.00 88.50 102 LEU A C 1
ATOM 780 O O . LEU A 1 102 ? 10.711 0.682 -8.461 1.00 88.50 102 LEU A O 1
ATOM 784 N N . LEU A 1 103 ? 11.728 0.784 -6.462 1.00 82.56 103 LEU A N 1
ATOM 785 C CA . LEU A 1 103 ? 12.953 1.381 -6.958 1.00 82.56 103 LEU A CA 1
ATOM 786 C C . LEU A 1 103 ? 13.867 0.280 -7.481 1.00 82.56 103 LEU A C 1
ATOM 788 O O . LEU A 1 103 ? 14.073 -0.748 -6.836 1.00 82.56 103 LEU A O 1
ATOM 792 N N . TRP A 1 104 ? 14.468 0.518 -8.641 1.00 67.12 104 TRP A N 1
ATOM 793 C CA . TRP A 1 104 ? 15.574 -0.303 -9.099 1.00 67.12 104 TRP A CA 1
ATOM 794 C C . TRP A 1 104 ? 16.815 0.055 -8.278 1.00 67.12 104 TRP A C 1
ATOM 796 O O . TRP A 1 104 ? 17.609 0.916 -8.657 1.00 67.12 104 TRP A O 1
ATOM 806 N N . LYS A 1 105 ? 17.002 -0.596 -7.131 1.00 55.16 105 LYS A N 1
ATOM 807 C CA . LYS A 1 105 ? 18.344 -0.742 -6.571 1.00 55.16 105 LYS A CA 1
ATOM 808 C C . LYS A 1 105 ? 18.874 -2.066 -7.088 1.00 55.16 105 LYS A C 1
ATOM 810 O O . LYS A 1 105 ? 18.296 -3.109 -6.797 1.00 55.16 105 LYS A O 1
ATOM 815 N N . ARG A 1 106 ? 19.965 -2.031 -7.871 1.00 42.19 106 ARG A N 1
ATOM 816 C CA . ARG A 1 106 ? 20.801 -3.228 -8.037 1.00 42.19 106 ARG A CA 1
ATOM 817 C C . ARG A 1 106 ? 20.984 -3.781 -6.623 1.00 42.19 106 ARG A C 1
ATOM 819 O O . ARG A 1 106 ? 21.466 -3.016 -5.784 1.00 42.19 106 ARG A O 1
ATOM 826 N N . PRO A 1 107 ? 20.628 -5.042 -6.337 1.00 42.00 107 PRO A N 1
ATOM 827 C CA . PRO A 1 107 ? 21.233 -5.681 -5.196 1.00 42.00 107 PRO A CA 1
ATOM 828 C C . PRO A 1 107 ? 22.721 -5.631 -5.512 1.00 42.00 107 PRO A C 1
ATOM 830 O O . PRO A 1 107 ? 23.198 -6.281 -6.444 1.00 42.00 107 PRO A O 1
ATOM 833 N N . THR A 1 108 ? 23.474 -4.805 -4.803 1.00 41.19 108 THR A N 1
ATOM 834 C CA . THR A 1 108 ? 24.879 -5.106 -4.615 1.00 41.19 108 THR A CA 1
ATOM 835 C C . THR A 1 108 ? 24.867 -6.488 -3.979 1.00 41.19 108 THR A C 1
ATOM 837 O O . THR A 1 108 ? 24.522 -6.652 -2.813 1.00 41.19 108 THR A O 1
ATOM 840 N N . LEU A 1 109 ? 25.161 -7.504 -4.797 1.00 38.06 109 LEU A N 1
ATOM 841 C CA . LEU A 1 109 ? 25.214 -8.927 -4.444 1.00 38.06 109 LEU A CA 1
ATOM 842 C C . LEU A 1 109 ? 26.032 -9.200 -3.163 1.00 38.06 109 LEU A C 1
ATOM 844 O O . LEU A 1 109 ? 25.916 -10.265 -2.568 1.00 38.06 109 LEU A O 1
ATOM 848 N N . CYS A 1 110 ? 26.838 -8.231 -2.724 1.00 42.50 110 CYS A N 1
ATOM 849 C CA . CYS A 1 110 ? 27.615 -8.264 -1.494 1.00 42.50 110 CYS A CA 1
ATOM 850 C C . CYS A 1 110 ? 26.809 -8.035 -0.201 1.00 42.50 110 CYS A C 1
ATOM 852 O O . CYS A 1 110 ? 27.304 -8.404 0.858 1.00 42.50 110 CYS A O 1
ATOM 854 N N . GLU A 1 111 ? 25.614 -7.434 -0.234 1.00 45.53 111 GLU A N 1
ATOM 855 C CA . GLU A 1 111 ? 24.948 -6.976 1.003 1.00 45.53 111 GLU A CA 1
ATOM 856 C C . GLU A 1 111 ? 23.802 -7.883 1.476 1.00 45.53 111 GLU A C 1
ATOM 858 O O . GLU A 1 111 ? 23.562 -7.979 2.678 1.00 45.53 111 GLU A O 1
ATOM 863 N N . ALA A 1 112 ? 23.132 -8.611 0.574 1.00 40.25 112 ALA A N 1
ATOM 864 C CA . ALA A 1 112 ? 21.956 -9.421 0.925 1.00 40.25 112 ALA A C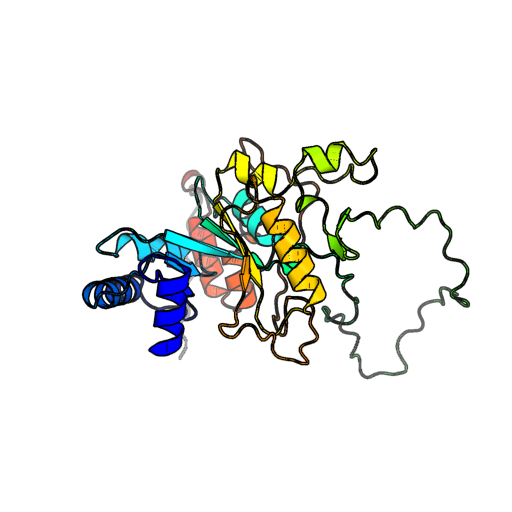A 1
ATOM 865 C C . ALA A 1 112 ? 22.242 -10.923 1.145 1.0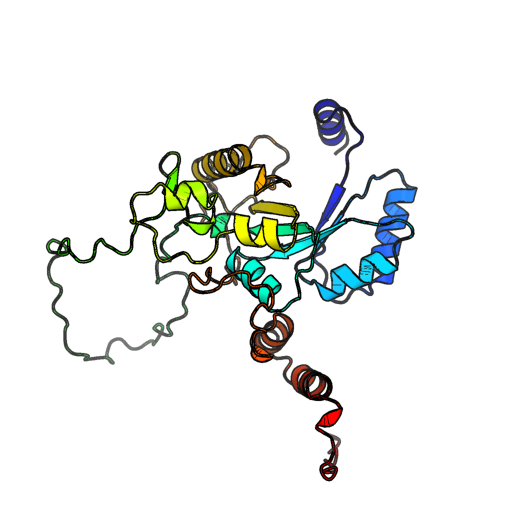0 40.25 112 ALA A C 1
ATOM 867 O O . ALA A 1 112 ? 21.404 -11.636 1.696 1.00 40.25 112 ALA A O 1
ATOM 868 N N . SER A 1 113 ? 23.419 -11.421 0.758 1.00 40.19 113 SER A N 1
ATOM 869 C CA . SER A 1 113 ? 23.805 -12.824 0.938 1.00 40.19 113 SER A CA 1
ATOM 870 C C . SER A 1 113 ? 25.258 -12.915 1.409 1.00 40.19 113 SER A C 1
ATOM 872 O O . SER A 1 113 ? 26.179 -12.647 0.653 1.00 40.19 113 SER A O 1
ATOM 874 N N . GLY A 1 114 ? 25.574 -13.464 2.575 1.00 38.53 114 GLY A N 1
ATOM 875 C CA . GLY A 1 114 ? 25.003 -14.753 2.954 1.00 38.53 114 GLY A CA 1
ATOM 876 C C . GLY A 1 114 ? 25.346 -15.875 1.954 1.00 38.53 114 GLY A C 1
ATOM 877 O O . GLY A 1 114 ? 24.940 -17.008 2.177 1.00 38.53 114 GLY A O 1
ATOM 878 N N . LEU A 1 115 ? 26.125 -15.609 0.892 1.00 35.75 115 LEU A N 1
ATOM 879 C CA . LEU A 1 115 ? 26.978 -16.625 0.290 1.00 35.75 115 LEU A CA 1
ATOM 880 C C . LEU A 1 115 ? 28.037 -16.898 1.351 1.00 35.75 115 LEU A C 1
ATOM 882 O O . LEU A 1 115 ? 28.751 -15.978 1.740 1.00 35.75 115 LEU A O 1
ATOM 886 N N . GLY A 1 116 ? 28.095 -18.112 1.889 1.00 35.06 116 GLY A N 1
ATOM 887 C CA . GLY A 1 116 ? 29.081 -18.529 2.888 1.00 35.06 116 GLY A CA 1
ATOM 888 C C . GLY A 1 116 ? 30.525 -18.494 2.368 1.00 35.06 116 GLY A C 1
ATOM 889 O O . GLY A 1 116 ? 31.177 -19.526 2.295 1.00 35.06 116 GLY A O 1
ATOM 890 N N . TRP A 1 117 ? 31.028 -17.314 2.012 1.00 36.06 117 TRP A N 1
ATOM 891 C CA . TRP A 1 117 ? 32.398 -17.025 1.591 1.00 36.06 117 TRP A CA 1
ATOM 892 C C . TRP A 1 117 ? 33.238 -16.409 2.706 1.00 36.06 117 TRP A C 1
ATOM 894 O O . TRP A 1 117 ? 34.422 -16.156 2.518 1.00 36.06 117 TRP A O 1
ATOM 904 N N . CYS A 1 118 ? 32.692 -16.309 3.919 1.00 37.75 118 CYS A N 1
ATOM 905 C CA . CYS A 1 118 ? 33.508 -16.293 5.130 1.00 37.75 118 CYS A CA 1
ATOM 906 C C . CYS A 1 118 ? 34.019 -17.715 5.445 1.00 37.75 118 CYS A C 1
ATOM 908 O O . CYS A 1 118 ? 33.844 -18.207 6.556 1.00 37.75 118 CYS A O 1
ATOM 910 N N . ALA A 1 119 ? 34.619 -18.397 4.465 1.00 33.03 119 ALA A N 1
ATOM 911 C CA . ALA A 1 119 ? 35.525 -19.497 4.747 1.00 33.03 119 ALA A CA 1
ATOM 912 C C . ALA A 1 119 ? 36.880 -18.865 5.076 1.00 33.03 119 ALA A C 1
ATOM 914 O O . ALA A 1 119 ? 37.487 -18.173 4.264 1.00 33.03 119 ALA A O 1
ATOM 915 N N . THR A 1 120 ? 37.319 -19.061 6.310 1.00 36.81 120 THR A N 1
ATOM 916 C CA . THR A 1 120 ? 38.551 -18.538 6.906 1.00 36.81 120 THR A CA 1
ATOM 917 C C . THR A 1 120 ? 39.813 -19.245 6.393 1.00 36.81 120 THR A C 1
ATOM 919 O O . THR A 1 120 ? 40.692 -19.566 7.189 1.00 36.81 120 THR A O 1
ATOM 922 N N . ASP A 1 121 ? 39.919 -19.520 5.093 1.00 34.50 121 ASP A N 1
ATOM 923 C CA . ASP A 1 121 ? 41.095 -20.183 4.523 1.00 34.50 121 ASP A CA 1
ATOM 924 C C . ASP A 1 121 ? 41.569 -19.481 3.236 1.00 34.50 121 ASP A C 1
ATOM 926 O O . ASP A 1 121 ? 40.878 -19.537 2.217 1.00 34.50 121 ASP A O 1
ATOM 930 N N . PRO A 1 122 ? 42.752 -18.834 3.240 1.00 35.94 122 PRO A N 1
ATOM 931 C CA . PRO A 1 122 ? 43.308 -18.176 2.060 1.00 35.94 122 PRO A CA 1
ATOM 932 C C . PRO A 1 122 ? 43.779 -19.138 0.957 1.00 35.94 122 PRO A C 1
ATOM 934 O O . PRO A 1 122 ? 44.286 -18.667 -0.059 1.00 35.94 122 PRO A O 1
ATOM 937 N N . THR A 1 123 ? 43.692 -20.462 1.142 1.00 37.19 123 THR A N 1
ATOM 938 C CA . THR A 1 123 ? 44.357 -21.430 0.249 1.00 37.19 123 THR A CA 1
ATOM 939 C C . THR A 1 123 ? 43.454 -22.427 -0.473 1.00 37.19 123 THR A C 1
ATOM 941 O O . THR A 1 123 ? 43.947 -23.196 -1.298 1.00 37.19 123 THR A O 1
ATOM 944 N N . ALA A 1 124 ? 42.136 -22.384 -0.278 1.00 35.56 124 ALA A N 1
ATOM 945 C CA . ALA A 1 124 ? 41.224 -23.328 -0.919 1.00 35.56 124 ALA A CA 1
ATOM 946 C C . ALA A 1 124 ? 40.235 -22.624 -1.857 1.00 35.56 124 ALA A C 1
ATOM 948 O O . ALA A 1 124 ? 39.131 -22.299 -1.441 1.00 35.56 124 ALA A O 1
ATOM 949 N N . LEU A 1 125 ? 40.643 -22.398 -3.115 1.00 31.89 125 LEU A N 1
ATOM 950 C CA . LEU A 1 125 ? 39.834 -22.584 -4.338 1.00 31.89 125 LEU A CA 1
ATOM 951 C C . LEU A 1 125 ? 40.658 -22.176 -5.576 1.00 31.89 125 LEU A C 1
ATOM 953 O O . LEU A 1 125 ? 40.544 -21.076 -6.108 1.00 31.89 125 LEU A O 1
ATOM 957 N N . ASN A 1 126 ? 41.474 -23.111 -6.071 1.00 35.41 126 ASN A N 1
ATOM 958 C CA . ASN A 1 126 ? 41.867 -23.131 -7.480 1.00 35.41 126 ASN A CA 1
ATOM 959 C C . ASN A 1 126 ? 40.645 -23.576 -8.305 1.00 35.41 126 ASN A C 1
ATOM 961 O O . ASN A 1 126 ? 40.460 -24.766 -8.555 1.00 35.41 126 ASN A O 1
ATOM 965 N N . LEU A 1 127 ? 39.803 -22.622 -8.701 1.00 34.69 127 LEU A N 1
ATOM 966 C CA . LEU A 1 127 ? 38.884 -22.759 -9.835 1.00 34.69 127 LEU A CA 1
ATOM 967 C C . LEU A 1 127 ? 39.490 -22.007 -11.031 1.00 34.69 127 LEU A C 1
ATOM 969 O O . LEU A 1 127 ? 40.154 -20.988 -10.831 1.00 34.69 127 LEU A O 1
ATOM 973 N N . PRO A 1 128 ? 39.334 -22.519 -12.265 1.00 27.81 128 PRO A N 1
ATOM 974 C CA . PRO A 1 128 ? 40.066 -22.026 -13.420 1.00 27.81 128 PRO A CA 1
ATOM 975 C C . PRO A 1 128 ? 39.697 -20.569 -13.684 1.00 27.81 128 PRO A C 1
ATOM 977 O O . PRO A 1 128 ? 38.522 -20.215 -13.771 1.00 27.81 128 PRO A O 1
ATOM 980 N N . ALA A 1 129 ? 40.727 -19.734 -13.794 1.00 30.67 129 ALA A N 1
ATOM 981 C CA . ALA A 1 129 ? 40.618 -18.320 -14.088 1.00 30.67 129 ALA A CA 1
ATOM 982 C C . ALA A 1 129 ? 39.747 -18.090 -15.336 1.00 30.67 129 ALA A C 1
ATOM 984 O O . ALA A 1 129 ? 40.203 -18.278 -16.464 1.00 30.67 129 ALA A O 1
ATOM 985 N N . CYS A 1 130 ? 38.508 -17.629 -15.146 1.00 30.30 130 CYS A N 1
ATOM 986 C CA . CYS A 1 130 ? 37.860 -16.814 -16.163 1.00 30.30 130 CYS A CA 1
ATOM 987 C C . CYS A 1 130 ? 38.612 -15.485 -16.178 1.00 30.30 130 CYS A C 1
ATOM 989 O O . CYS A 1 130 ? 38.438 -14.635 -15.307 1.00 30.30 130 CYS A O 1
ATOM 991 N N . GLY A 1 131 ? 39.535 -15.370 -17.131 1.00 34.53 131 GLY A N 1
ATOM 992 C CA . GLY A 1 131 ? 40.302 -14.164 -17.382 1.00 34.53 131 GLY A CA 1
ATOM 993 C C . GLY A 1 131 ? 39.384 -13.033 -17.819 1.00 34.53 131 GLY A C 1
ATOM 994 O O . GLY A 1 131 ? 39.131 -12.868 -19.005 1.00 34.53 131 GLY A O 1
ATOM 995 N N . ILE A 1 132 ? 38.931 -12.234 -16.860 1.00 36.19 132 ILE A N 1
ATOM 996 C CA . ILE A 1 132 ? 38.453 -10.876 -17.107 1.00 36.19 132 ILE A CA 1
ATOM 997 C C . ILE A 1 132 ? 39.510 -9.954 -16.512 1.00 36.19 132 ILE A C 1
ATOM 999 O O . ILE A 1 132 ? 39.402 -9.441 -15.401 1.00 36.19 132 ILE A O 1
ATOM 1003 N N . SER A 1 133 ? 40.610 -9.817 -17.246 1.00 31.98 133 SER A N 1
ATOM 1004 C CA . SER A 1 133 ? 41.470 -8.655 -17.116 1.00 31.98 133 SER A CA 1
ATOM 1005 C C . SER A 1 133 ? 40.910 -7.582 -18.050 1.00 31.98 133 SER A C 1
ATOM 1007 O O . SER A 1 133 ? 40.711 -7.837 -19.232 1.00 31.98 133 SER A O 1
ATOM 1009 N N . LYS A 1 134 ? 40.695 -6.386 -17.491 1.00 33.06 134 LYS A N 1
ATOM 1010 C CA . LYS A 1 134 ? 40.175 -5.155 -18.119 1.00 33.06 134 LYS A CA 1
ATOM 1011 C C . LYS A 1 134 ? 38.646 -5.036 -18.175 1.00 33.06 134 LYS A C 1
ATOM 1013 O O . LYS A 1 134 ? 37.957 -5.616 -19.005 1.00 33.06 134 LYS A O 1
ATOM 1018 N N . ILE A 1 135 ? 38.154 -4.186 -17.277 1.00 43.06 135 ILE A N 1
ATOM 1019 C CA . ILE A 1 135 ? 36.861 -3.507 -17.353 1.00 43.06 135 ILE A CA 1
ATOM 1020 C C . ILE A 1 135 ? 36.986 -2.485 -18.488 1.00 43.06 135 ILE A C 1
ATOM 1022 O O . ILE A 1 135 ? 37.312 -1.344 -18.215 1.00 43.06 135 ILE A O 1
ATOM 1026 N N . ASP A 1 136 ? 36.851 -2.912 -19.739 1.00 36.16 136 ASP A N 1
ATOM 1027 C CA . ASP A 1 136 ? 36.671 -2.005 -20.889 1.00 36.16 136 ASP A CA 1
ATOM 1028 C C . ASP A 1 136 ? 35.893 -2.668 -22.048 1.00 36.16 136 ASP A C 1
ATOM 1030 O O . ASP A 1 136 ? 35.395 -1.958 -22.912 1.00 36.16 136 ASP A O 1
ATOM 1034 N N . ASP A 1 137 ? 35.675 -3.991 -22.034 1.00 36.28 137 ASP A N 1
ATOM 1035 C CA . ASP A 1 137 ? 34.943 -4.710 -23.093 1.00 36.28 137 ASP A CA 1
ATOM 1036 C C . ASP A 1 137 ? 33.681 -5.420 -22.564 1.00 36.28 137 ASP A C 1
ATOM 1038 O O . ASP A 1 137 ? 33.533 -6.639 -22.669 1.00 36.28 137 ASP A O 1
ATOM 1042 N N . ILE A 1 138 ? 32.732 -4.665 -21.999 1.00 41.53 138 ILE A N 1
ATOM 1043 C CA . ILE A 1 138 ? 31.345 -5.155 -21.929 1.00 41.53 138 ILE A CA 1
ATOM 1044 C C . ILE A 1 138 ? 30.746 -4.946 -23.321 1.00 41.53 138 ILE A C 1
ATOM 1046 O O . ILE A 1 138 ? 30.481 -3.812 -23.726 1.00 41.53 138 ILE A O 1
ATOM 1050 N N . ARG A 1 139 ? 30.567 -6.042 -24.067 1.00 40.03 139 ARG A N 1
ATOM 1051 C CA . ARG A 1 139 ? 29.848 -6.055 -25.348 1.00 40.03 139 ARG A CA 1
ATOM 1052 C C . ARG A 1 139 ? 28.474 -5.405 -25.169 1.00 40.03 139 ARG A C 1
ATOM 1054 O O . ARG A 1 139 ? 27.757 -5.715 -24.224 1.00 40.03 13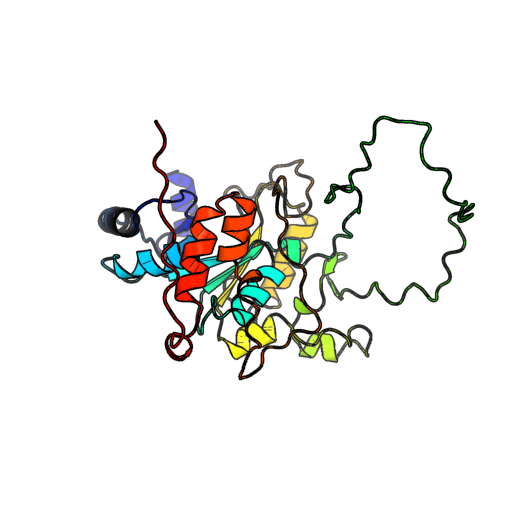9 ARG A O 1
ATOM 1061 N N . GLU A 1 140 ? 28.089 -4.529 -26.098 1.00 43.00 140 GLU A N 1
ATOM 1062 C CA . GLU A 1 140 ? 26.787 -3.837 -26.074 1.00 43.00 140 GLU A CA 1
ATOM 1063 C C . GLU A 1 140 ? 25.570 -4.773 -26.111 1.00 43.00 140 GLU A C 1
ATOM 1065 O O . GLU A 1 140 ? 24.459 -4.330 -25.839 1.00 43.00 140 GLU A O 1
ATOM 1070 N N . GLU A 1 141 ? 25.772 -6.054 -26.406 1.00 40.62 141 GLU A N 1
ATOM 1071 C CA . GLU A 1 141 ? 24.716 -7.059 -26.530 1.00 40.62 141 GLU A CA 1
ATOM 1072 C C . GLU A 1 141 ? 24.191 -7.569 -25.169 1.00 40.62 141 GLU A C 1
ATOM 1074 O O . GLU A 1 141 ? 23.075 -8.072 -25.120 1.00 40.62 141 GLU A O 1
ATOM 1079 N N . ASP A 1 142 ? 24.893 -7.318 -24.052 1.00 38.81 142 ASP A N 1
ATOM 1080 C CA . ASP A 1 142 ? 24.411 -7.627 -22.686 1.00 38.81 142 ASP A CA 1
ATOM 1081 C C . ASP A 1 142 ? 23.647 -6.449 -22.025 1.00 38.81 142 ASP A C 1
ATOM 1083 O O . ASP A 1 142 ? 23.343 -6.466 -20.832 1.00 38.81 142 ASP A O 1
ATOM 1087 N N . LYS A 1 143 ? 23.326 -5.381 -22.778 1.00 41.53 143 LYS A N 1
ATOM 1088 C CA . LYS A 1 143 ? 22.570 -4.211 -22.271 1.00 41.53 143 LYS A CA 1
ATOM 1089 C C . LYS A 1 143 ? 21.050 -4.433 -22.184 1.00 41.53 143 LYS A C 1
ATOM 1091 O O . LYS A 1 143 ? 20.357 -3.577 -21.638 1.00 41.53 143 LYS A O 1
ATOM 1096 N N . ALA A 1 144 ? 20.537 -5.556 -22.688 1.00 35.62 144 ALA A N 1
ATOM 1097 C CA . ALA A 1 144 ? 19.101 -5.795 -22.858 1.00 35.62 144 ALA A CA 1
ATOM 1098 C C . ALA A 1 144 ? 18.319 -6.131 -21.564 1.00 35.62 144 ALA A C 1
ATOM 1100 O O . ALA A 1 144 ? 17.111 -6.304 -21.623 1.00 35.62 144 ALA A O 1
ATOM 1101 N N . GLU A 1 145 ? 18.959 -6.178 -20.391 1.00 43.12 145 GLU A N 1
ATOM 1102 C CA . GLU A 1 145 ? 18.303 -6.521 -19.110 1.00 43.12 145 GLU A CA 1
ATOM 1103 C C . GLU A 1 145 ? 18.185 -5.329 -18.128 1.00 43.12 145 GLU A C 1
ATOM 1105 O O . GLU A 1 145 ? 18.098 -5.507 -16.912 1.00 43.12 145 GLU A O 1
ATOM 1110 N N . THR A 1 146 ? 18.226 -4.080 -18.619 1.00 48.47 146 THR A N 1
ATOM 1111 C CA . THR A 1 146 ? 18.314 -2.872 -17.758 1.00 48.47 146 THR A CA 1
ATOM 1112 C C . THR A 1 146 ? 17.266 -1.782 -18.006 1.00 48.47 146 THR A C 1
ATOM 1114 O O . THR A 1 146 ? 17.489 -0.618 -17.662 1.00 48.47 146 THR A O 1
ATOM 1117 N N . ASP A 1 147 ? 16.092 -2.141 -18.519 1.00 56.53 147 ASP A N 1
ATOM 1118 C CA . ASP A 1 147 ? 15.022 -1.181 -18.794 1.00 56.53 147 ASP A CA 1
ATOM 1119 C C . ASP A 1 147 ? 14.024 -1.104 -17.630 1.00 56.53 147 ASP A C 1
ATOM 1121 O O . ASP A 1 147 ? 12.997 -1.765 -17.587 1.00 56.53 147 ASP A O 1
ATOM 1125 N N . GLY A 1 148 ? 14.319 -0.277 -16.630 1.00 63.00 148 GLY A N 1
ATOM 1126 C CA . GLY A 1 148 ? 13.265 0.283 -15.780 1.00 63.00 148 GLY A CA 1
ATOM 1127 C C . GLY A 1 148 ? 12.773 1.611 -16.358 1.00 63.00 148 GLY A C 1
ATOM 1128 O O . GLY A 1 148 ? 13.486 2.285 -17.106 1.00 63.00 148 GLY A O 1
ATOM 1129 N N . ILE A 1 149 ? 11.569 2.043 -15.990 1.00 67.12 149 ILE A N 1
ATOM 1130 C CA . ILE A 1 149 ? 11.046 3.333 -16.453 1.00 67.12 149 ILE A CA 1
ATOM 1131 C C . ILE A 1 149 ? 11.725 4.447 -15.652 1.00 67.12 149 ILE A C 1
ATOM 1133 O O . ILE A 1 149 ? 11.654 4.495 -14.421 1.00 67.12 149 ILE A O 1
ATOM 1137 N N . LYS A 1 150 ? 12.404 5.356 -16.361 1.00 74.44 150 LYS A N 1
ATOM 1138 C CA . LYS A 1 150 ? 13.038 6.526 -15.750 1.00 74.44 150 LYS A CA 1
ATOM 1139 C C . LYS A 1 150 ? 11.994 7.565 -15.380 1.00 74.44 150 LYS A C 1
ATOM 1141 O O . LYS A 1 150 ? 11.212 8.008 -16.217 1.00 74.44 150 LYS A O 1
ATOM 1146 N N . PHE A 1 151 ? 12.055 8.023 -14.141 1.00 67.25 151 PHE A N 1
ATOM 1147 C CA . PHE A 1 151 ? 11.196 9.067 -13.623 1.00 67.25 151 PHE A CA 1
ATOM 1148 C C . PHE A 1 151 ? 11.999 9.985 -12.701 1.00 67.25 151 PHE A C 1
ATOM 1150 O O . PHE A 1 151 ? 12.499 9.566 -11.659 1.00 67.25 151 PHE A O 1
ATOM 1157 N N . ASN A 1 152 ? 12.177 11.240 -13.128 1.00 68.75 152 ASN A N 1
ATOM 1158 C CA . ASN A 1 152 ? 12.986 12.256 -12.436 1.00 68.75 152 ASN A CA 1
ATOM 1159 C C . ASN A 1 152 ? 14.402 11.795 -12.048 1.00 68.75 152 ASN A C 1
ATOM 1161 O O . ASN A 1 152 ? 14.878 12.076 -10.954 1.00 68.75 152 ASN A O 1
ATOM 1165 N N . GLY A 1 153 ? 15.083 11.085 -12.950 1.00 77.19 153 GLY A N 1
ATOM 1166 C CA . GLY A 1 153 ? 16.455 10.617 -12.727 1.00 77.19 153 GLY A CA 1
ATOM 1167 C C . GLY A 1 153 ? 16.569 9.323 -11.917 1.00 77.19 153 GLY A C 1
ATOM 1168 O O . GLY A 1 153 ? 17.660 8.767 -11.845 1.00 77.19 153 GLY A O 1
ATOM 1169 N N . PHE A 1 154 ? 15.459 8.802 -11.388 1.00 81.88 154 PHE A N 1
ATOM 1170 C CA . PHE A 1 154 ? 15.394 7.487 -10.754 1.00 81.88 154 PHE A CA 1
ATOM 1171 C C . PHE A 1 154 ? 14.816 6.454 -11.713 1.00 81.88 154 PHE A C 1
ATOM 1173 O O . PHE A 1 154 ? 14.034 6.786 -12.601 1.00 81.88 154 PHE A O 1
ATOM 1180 N N . VAL A 1 155 ? 15.215 5.199 -11.540 1.00 82.25 155 VAL A N 1
ATOM 1181 C CA . VAL A 1 155 ? 14.714 4.073 -12.328 1.00 82.25 155 VAL A CA 1
ATOM 1182 C C . VAL A 1 155 ? 13.736 3.295 -11.462 1.00 82.25 155 VAL A C 1
ATOM 1184 O O . VAL A 1 155 ? 14.097 2.819 -10.384 1.00 82.25 155 VAL A O 1
ATOM 1187 N N . PHE A 1 156 ? 12.501 3.177 -11.930 1.00 86.19 156 PHE A N 1
ATOM 1188 C CA . PHE A 1 156 ? 11.458 2.407 -11.270 1.00 86.19 156 PHE A CA 1
ATOM 1189 C C . PHE A 1 156 ? 11.174 1.118 -12.026 1.00 86.19 156 PHE A C 1
ATOM 1191 O O . PHE A 1 156 ? 11.310 1.034 -13.249 1.00 86.19 156 PHE A O 1
ATOM 1198 N N . GLN A 1 157 ? 10.741 0.120 -11.268 1.00 87.38 157 GLN A N 1
ATOM 1199 C CA . GLN A 1 157 ? 10.308 -1.163 -11.789 1.00 87.38 157 GLN A CA 1
ATOM 1200 C C . GLN A 1 157 ? 9.101 -0.986 -12.727 1.00 87.38 157 GLN A C 1
ATOM 1202 O O . GLN A 1 157 ? 8.190 -0.220 -12.393 1.00 87.38 157 GLN A O 1
ATOM 1207 N N . PRO A 1 158 ? 9.035 -1.696 -13.868 1.00 87.81 158 PRO A N 1
ATOM 1208 C CA . PRO A 1 158 ? 7.950 -1.537 -14.840 1.00 87.81 158 PRO A CA 1
ATOM 1209 C C . PRO A 1 158 ? 6.551 -1.702 -14.233 1.00 87.81 158 PRO A C 1
ATOM 1211 O O . PRO A 1 158 ? 5.670 -0.883 -14.484 1.00 87.81 158 PRO A O 1
ATOM 1214 N N . TYR A 1 159 ? 6.363 -2.687 -13.346 1.00 90.50 159 TYR A N 1
ATOM 1215 C CA . TYR A 1 159 ? 5.078 -2.978 -12.692 1.00 90.50 159 TYR A CA 1
ATOM 1216 C C . TYR A 1 159 ? 4.547 -1.854 -11.785 1.00 90.50 159 TYR A C 1
ATOM 1218 O O . TYR A 1 159 ? 3.392 -1.919 -11.355 1.00 90.50 159 TYR A O 1
ATOM 1226 N N . ALA A 1 160 ? 5.363 -0.837 -11.481 1.00 90.75 160 ALA A N 1
ATOM 1227 C CA . ALA A 1 160 ? 4.962 0.337 -10.710 1.00 90.75 160 ALA A CA 1
ATOM 1228 C C . ALA A 1 160 ? 4.046 1.296 -11.495 1.00 90.75 160 ALA A C 1
ATOM 1230 O O . ALA A 1 160 ? 3.412 2.167 -10.896 1.00 90.75 160 ALA A O 1
ATOM 1231 N N . TYR A 1 161 ? 3.979 1.147 -12.820 1.00 90.38 161 TYR A N 1
ATOM 1232 C CA . TYR A 1 161 ? 3.262 2.048 -13.716 1.00 90.38 161 TYR A CA 1
ATOM 1233 C C . TYR A 1 161 ? 1.946 1.450 -14.221 1.00 90.38 161 TYR A C 1
ATOM 1235 O O . TYR A 1 161 ? 1.773 0.230 -14.233 1.00 90.38 161 TYR A O 1
ATOM 1243 N N . PRO A 1 162 ? 1.015 2.305 -14.689 1.00 89.56 162 PRO A N 1
ATOM 1244 C CA . PRO A 1 162 ? -0.149 1.858 -15.435 1.00 89.56 162 PRO A CA 1
ATOM 1245 C C . PRO A 1 162 ? 0.250 1.004 -16.636 1.00 89.56 162 PRO A C 1
ATOM 1247 O O . PRO A 1 162 ? 1.214 1.324 -17.339 1.00 89.56 162 PRO A O 1
ATOM 1250 N N . ARG A 1 163 ? -0.549 -0.026 -16.920 1.00 88.12 163 ARG A N 1
ATOM 1251 C CA . ARG A 1 163 ? -0.360 -0.929 -18.059 1.00 88.12 163 ARG A CA 1
ATOM 1252 C C . ARG A 1 163 ? -0.195 -0.165 -19.367 1.00 88.12 163 ARG A C 1
ATOM 1254 O O . ARG A 1 163 ? 0.622 -0.533 -20.205 1.00 88.12 163 ARG A O 1
ATOM 1261 N N . GLU A 1 164 ? -0.952 0.914 -19.529 1.00 86.94 164 GLU A N 1
ATOM 1262 C CA . GLU A 1 164 ? -0.965 1.707 -20.752 1.00 86.94 164 GLU A CA 1
ATOM 1263 C C . GLU A 1 164 ? 0.362 2.459 -20.963 1.00 86.94 164 GLU A C 1
ATOM 1265 O O . GLU A 1 164 ? 0.806 2.604 -22.100 1.00 86.94 164 GLU A O 1
ATOM 1270 N N . LYS A 1 165 ? 1.044 2.875 -19.881 1.00 84.81 165 LYS A N 1
ATOM 1271 C CA . LYS A 1 165 ? 2.384 3.484 -19.968 1.00 84.81 165 LYS A CA 1
ATOM 1272 C C . LYS A 1 165 ? 3.449 2.462 -20.383 1.00 84.81 165 LYS A C 1
ATOM 1274 O O . LYS A 1 165 ? 4.357 2.828 -21.118 1.00 84.81 165 LYS A O 1
ATOM 1279 N N . ILE A 1 166 ? 3.322 1.204 -19.953 1.00 82.00 166 ILE A N 1
ATOM 1280 C CA . ILE A 1 166 ? 4.228 0.109 -20.350 1.00 82.00 166 ILE A CA 1
ATOM 1281 C C . ILE A 1 166 ? 3.975 -0.307 -21.804 1.00 82.00 166 ILE A C 1
ATOM 1283 O O . ILE A 1 166 ? 4.904 -0.528 -22.566 1.00 82.00 166 ILE A O 1
ATOM 1287 N N . ALA A 1 167 ? 2.716 -0.384 -22.236 1.00 79.94 167 ALA A N 1
ATOM 1288 C CA . ALA A 1 167 ? 2.406 -0.718 -23.627 1.00 79.94 167 ALA A CA 1
ATOM 1289 C C . ALA A 1 167 ? 2.934 0.340 -24.616 1.00 79.94 167 ALA A C 1
ATOM 1291 O O . ALA A 1 167 ? 3.282 0.011 -25.746 1.00 79.94 167 ALA A O 1
ATOM 1292 N N . ALA A 1 168 ? 3.011 1.602 -24.181 1.00 77.50 168 ALA A N 1
ATOM 1293 C CA . ALA A 1 168 ? 3.526 2.713 -24.973 1.00 77.50 168 ALA A CA 1
ATOM 1294 C C . ALA A 1 168 ? 5.064 2.796 -25.029 1.00 77.50 168 ALA A C 1
ATOM 1296 O O . ALA A 1 168 ? 5.584 3.620 -25.774 1.00 77.50 168 ALA A O 1
ATOM 1297 N N . SER A 1 169 ? 5.809 1.993 -24.260 1.00 69.06 169 SER A N 1
ATOM 1298 C CA . SER A 1 169 ? 7.278 2.070 -24.209 1.00 69.06 169 SER A CA 1
ATOM 1299 C C . SER A 1 169 ? 7.987 1.268 -25.316 1.00 69.06 169 SER A C 1
ATOM 1301 O O . SER A 1 169 ? 9.034 0.679 -25.064 1.00 69.06 169 SER A O 1
ATOM 1303 N N . ASP A 1 170 ? 7.407 1.220 -26.522 1.00 61.62 170 ASP A N 1
ATOM 1304 C CA . ASP A 1 170 ? 7.976 0.648 -27.761 1.00 61.62 170 ASP A CA 1
ATOM 1305 C C . ASP A 1 170 ? 8.685 -0.719 -27.612 1.00 61.62 170 ASP A C 1
ATOM 1307 O O . ASP A 1 170 ? 9.691 -0.996 -28.260 1.00 61.62 170 ASP A O 1
ATOM 1311 N N . GLY A 1 171 ? 8.150 -1.611 -26.771 1.00 53.81 171 GLY A N 1
ATOM 1312 C CA . GLY A 1 171 ? 8.612 -3.002 -26.681 1.00 53.81 171 GLY A CA 1
ATOM 1313 C C . GLY A 1 171 ? 9.863 -3.258 -25.828 1.00 53.81 171 GLY A C 1
ATOM 1314 O O . GLY A 1 171 ? 10.320 -4.392 -25.792 1.00 53.81 171 GLY A O 1
ATOM 1315 N N . LEU A 1 172 ? 10.387 -2.266 -25.099 1.00 55.94 172 LEU A N 1
ATOM 1316 C CA . LEU A 1 172 ? 11.537 -2.457 -24.189 1.00 55.94 172 LEU A CA 1
ATOM 1317 C C . LEU A 1 172 ? 11.185 -3.220 -22.892 1.00 55.94 172 LEU A C 1
ATOM 1319 O O . LEU A 1 172 ? 12.070 -3.660 -22.174 1.00 55.94 172 LEU A O 1
ATOM 1323 N N . LEU A 1 173 ? 9.893 -3.374 -22.572 1.00 62.88 173 LEU A N 1
ATOM 1324 C CA . LEU A 1 173 ? 9.400 -3.880 -21.277 1.00 62.88 173 LEU A CA 1
ATOM 1325 C C . LEU A 1 173 ? 8.440 -5.077 -21.415 1.00 62.88 173 LEU A C 1
ATOM 1327 O O . LEU A 1 173 ? 7.538 -5.253 -20.591 1.00 62.88 173 LEU A O 1
ATOM 1331 N N . THR A 1 174 ? 8.575 -5.859 -22.491 1.00 58.19 174 THR A N 1
ATOM 1332 C CA . THR A 1 174 ? 7.579 -6.858 -22.932 1.00 58.19 174 THR A CA 1
ATOM 1333 C C . THR A 1 174 ? 7.314 -7.993 -21.956 1.00 58.19 174 THR A C 1
ATOM 1335 O O . THR A 1 174 ? 6.257 -8.616 -22.036 1.00 58.19 174 THR A O 1
ATOM 1338 N N . ASP A 1 175 ? 8.220 -8.231 -21.014 1.00 71.75 175 ASP A N 1
ATOM 1339 C CA . ASP A 1 175 ? 8.188 -9.455 -20.212 1.00 71.75 175 ASP A CA 1
ATOM 1340 C C . ASP A 1 175 ? 7.351 -9.302 -18.932 1.00 71.75 175 ASP A C 1
ATOM 1342 O O . ASP A 1 175 ? 7.094 -10.265 -18.218 1.00 71.75 175 ASP A O 1
ATOM 1346 N N . CYS A 1 176 ? 6.860 -8.093 -18.638 1.00 80.75 176 CYS A N 1
ATOM 1347 C CA . CYS A 1 176 ? 6.005 -7.841 -17.484 1.00 80.75 176 CYS A CA 1
ATOM 1348 C C . CYS A 1 176 ? 4.547 -8.245 -17.767 1.00 80.75 176 CYS A C 1
ATOM 1350 O O . CYS A 1 176 ? 3.747 -7.436 -18.248 1.00 80.75 176 CYS A O 1
ATOM 1352 N N . LEU A 1 177 ? 4.159 -9.478 -17.421 1.00 84.19 177 LEU A N 1
ATOM 1353 C CA . LEU A 1 177 ? 2.798 -9.979 -17.658 1.00 84.19 177 LEU A CA 1
ATOM 1354 C C . LEU A 1 177 ? 1.744 -9.303 -16.771 1.00 84.19 177 LEU A C 1
ATOM 1356 O O . LEU A 1 177 ? 0.591 -9.180 -17.180 1.00 84.19 177 LEU A O 1
ATOM 1360 N N . ALA A 1 178 ? 2.121 -8.758 -15.609 1.00 88.62 178 ALA A N 1
ATOM 1361 C CA . ALA A 1 178 ? 1.226 -8.035 -14.698 1.00 88.62 178 ALA A CA 1
ATOM 1362 C C . ALA A 1 178 ? 1.851 -6.790 -14.069 1.00 88.62 178 ALA A C 1
ATOM 1364 O O . ALA A 1 178 ? 3.016 -6.795 -13.688 1.00 88.62 178 ALA A O 1
ATOM 1365 N N . THR A 1 179 ? 1.027 -5.764 -13.865 1.00 92.75 179 THR A N 1
ATOM 1366 C CA . THR A 1 179 ? 1.353 -4.552 -13.102 1.00 92.75 179 THR A CA 1
ATOM 1367 C C . THR A 1 179 ? 0.576 -4.501 -11.796 1.00 92.75 179 THR A C 1
ATOM 1369 O O . THR A 1 179 ? -0.438 -5.183 -11.634 1.00 92.75 179 THR A O 1
ATOM 1372 N N . LEU A 1 180 ? 0.973 -3.609 -10.886 1.00 95.31 180 LEU A N 1
ATOM 1373 C CA . LEU A 1 180 ? 0.173 -3.295 -9.700 1.00 95.31 180 LEU A CA 1
ATOM 1374 C C . LEU A 1 180 ? -1.245 -2.834 -10.052 1.00 95.31 180 LEU A C 1
ATOM 1376 O O . LEU A 1 180 ? -2.189 -3.167 -9.338 1.00 95.31 180 LEU A O 1
ATOM 1380 N N . GLN A 1 181 ? -1.412 -2.114 -11.165 1.00 95.56 181 GLN A N 1
ATOM 1381 C CA . GLN A 1 181 ? -2.723 -1.671 -11.636 1.00 95.56 181 GLN A CA 1
ATOM 1382 C C . GLN A 1 181 ? -3.637 -2.854 -11.983 1.00 95.56 181 GLN A C 1
ATOM 1384 O O . GLN A 1 181 ? -4.841 -2.788 -11.739 1.00 95.56 181 GLN A O 1
ATOM 1389 N N . ASP A 1 182 ? -3.087 -3.941 -12.523 1.00 94.88 182 ASP A N 1
ATOM 1390 C CA . ASP A 1 182 ? -3.885 -5.112 -12.892 1.00 94.88 182 ASP A CA 1
ATOM 1391 C C . ASP A 1 182 ? -4.421 -5.826 -11.645 1.00 94.88 182 ASP A C 1
ATOM 1393 O O . ASP A 1 182 ? -5.612 -6.133 -11.581 1.00 94.88 182 ASP A O 1
ATOM 1397 N N . TYR A 1 183 ? -3.590 -6.000 -10.608 1.00 95.75 183 TYR A N 1
ATOM 1398 C CA . TYR A 1 183 ? -4.042 -6.531 -9.312 1.00 95.75 183 TYR A CA 1
ATOM 1399 C C . TYR A 1 183 ? -5.039 -5.589 -8.629 1.00 95.75 183 TYR A C 1
ATOM 1401 O O . TYR A 1 183 ? -6.065 -6.045 -8.117 1.00 95.75 183 TYR A O 1
ATOM 1409 N N . GLN A 1 184 ? -4.778 -4.276 -8.669 1.00 96.38 184 GLN A N 1
ATOM 1410 C CA . GLN A 1 184 ? -5.679 -3.252 -8.141 1.00 96.38 184 GLN A CA 1
ATOM 1411 C C . GLN A 1 184 ? -7.066 -3.367 -8.774 1.00 96.38 184 GLN A C 1
ATOM 1413 O O . GLN A 1 184 ? -8.055 -3.435 -8.050 1.00 96.38 184 GLN A O 1
ATOM 1418 N N . ARG A 1 185 ? -7.151 -3.446 -10.106 1.00 95.31 185 ARG A N 1
ATOM 1419 C CA . ARG A 1 185 ? -8.422 -3.551 -10.837 1.00 95.31 185 ARG A CA 1
ATOM 1420 C C . ARG A 1 185 ? -9.119 -4.883 -10.570 1.00 95.31 185 ARG A C 1
ATOM 1422 O O . ARG A 1 185 ? -10.324 -4.893 -10.321 1.00 95.31 185 ARG A O 1
ATOM 1429 N N . HIS A 1 186 ? -8.371 -5.986 -10.599 1.00 94.50 186 HIS A N 1
ATOM 1430 C CA . HIS A 1 186 ? -8.916 -7.334 -10.445 1.00 94.50 186 HIS A CA 1
ATOM 1431 C C . HIS A 1 186 ? -9.537 -7.558 -9.058 1.00 94.50 186 HIS A C 1
ATOM 1433 O O . HIS A 1 186 ? -10.678 -8.003 -8.942 1.00 94.50 186 HIS A O 1
ATOM 1439 N N . LEU A 1 187 ? -8.817 -7.187 -7.996 1.00 95.62 187 LEU A N 1
ATOM 1440 C CA . LEU A 1 187 ? -9.263 -7.373 -6.614 1.00 95.62 187 LEU A CA 1
ATOM 1441 C C . LEU A 1 187 ? -9.894 -6.110 -6.009 1.00 95.62 187 LEU A C 1
ATOM 1443 O O . LEU A 1 187 ? -10.286 -6.127 -4.849 1.00 95.62 187 LEU A O 1
ATOM 1447 N N . ARG A 1 188 ? -10.014 -5.007 -6.756 1.00 96.81 188 ARG A N 1
ATOM 1448 C CA . ARG A 1 188 ? -10.448 -3.695 -6.231 1.00 96.81 188 ARG A CA 1
ATOM 1449 C C . ARG A 1 188 ? -9.693 -3.288 -4.964 1.00 96.81 188 ARG A C 1
ATOM 1451 O O . ARG A 1 188 ? -10.297 -2.831 -3.995 1.00 96.81 188 ARG A O 1
ATOM 1458 N N . LEU A 1 189 ? -8.379 -3.497 -4.966 1.00 97.75 189 LEU A N 1
ATOM 1459 C CA . LEU A 1 189 ? -7.542 -3.181 -3.811 1.00 97.75 189 LEU A CA 1
ATOM 1460 C C . LEU A 1 189 ? -7.484 -1.674 -3.584 1.00 97.75 189 LEU A C 1
ATOM 1462 O O . LEU A 1 189 ? -7.485 -0.884 -4.534 1.00 97.75 189 LEU A O 1
ATOM 1466 N N . ASN A 1 190 ? -7.350 -1.303 -2.314 1.00 98.12 190 ASN A N 1
ATOM 1467 C CA . ASN A 1 190 ? -6.857 0.009 -1.933 1.00 98.12 190 ASN A CA 1
ATOM 1468 C C . ASN A 1 190 ? -5.363 -0.127 -1.654 1.00 98.12 190 ASN A C 1
ATOM 1470 O O . ASN A 1 190 ? -4.986 -0.863 -0.745 1.00 98.12 190 ASN A O 1
ATOM 1474 N N . ILE A 1 191 ? -4.519 0.537 -2.437 1.00 98.19 191 ILE A N 1
ATOM 1475 C CA . ILE A 1 191 ? -3.067 0.369 -2.371 1.00 98.19 191 ILE A CA 1
ATOM 1476 C C . ILE A 1 191 ? -2.428 1.656 -1.869 1.00 98.19 191 ILE A C 1
ATOM 1478 O O . ILE A 1 191 ? -2.658 2.747 -2.396 1.00 98.19 191 ILE A O 1
ATOM 1482 N N . GLY A 1 192 ? -1.591 1.507 -0.851 1.00 96.69 192 GLY A N 1
ATOM 1483 C CA . GLY A 1 192 ? -0.710 2.544 -0.349 1.00 96.69 192 GLY A CA 1
ATOM 1484 C C . GLY A 1 192 ? 0.733 2.085 -0.339 1.00 96.69 192 GLY A C 1
ATOM 1485 O O . GLY A 1 192 ? 1.044 0.895 -0.363 1.00 96.69 192 GLY A O 1
ATOM 1486 N N . LEU A 1 193 ? 1.630 3.052 -0.279 1.00 94.00 193 LEU A N 1
ATOM 1487 C CA . LEU A 1 193 ? 3.048 2.798 -0.087 1.00 94.00 193 LEU A CA 1
ATOM 1488 C C . LEU A 1 193 ? 3.444 3.225 1.314 1.00 94.00 193 LEU A C 1
ATOM 1490 O O . LEU A 1 193 ? 2.882 4.179 1.849 1.00 94.00 193 LEU A O 1
ATOM 1494 N N . TYR A 1 194 ? 4.429 2.556 1.900 1.00 90.62 194 TYR A N 1
ATOM 1495 C CA . TYR A 1 194 ? 5.101 3.086 3.078 1.00 90.62 194 TYR A CA 1
ATOM 1496 C C . TYR A 1 194 ? 6.612 3.103 2.903 1.00 90.62 194 TYR A C 1
ATOM 1498 O O . TYR A 1 194 ? 7.173 2.293 2.168 1.00 90.62 194 TYR A O 1
ATOM 1506 N N . VAL A 1 195 ? 7.275 4.013 3.608 1.00 83.31 195 VAL A N 1
ATOM 1507 C CA . VAL A 1 195 ? 8.735 4.044 3.709 1.00 83.31 195 VAL A CA 1
ATOM 1508 C C . VAL A 1 195 ? 9.136 4.251 5.161 1.00 83.31 195 VAL A C 1
ATOM 1510 O O . VAL A 1 195 ? 8.534 5.050 5.881 1.00 83.31 195 VAL A O 1
ATOM 1513 N N . GLN A 1 196 ? 10.159 3.525 5.602 1.00 72.19 196 GLN A N 1
ATOM 1514 C CA . GLN A 1 196 ? 10.742 3.733 6.922 1.00 72.19 196 GLN A CA 1
ATOM 1515 C C . GLN A 1 196 ? 11.574 5.025 6.945 1.00 72.19 196 GLN A C 1
ATOM 1517 O O . GLN A 1 196 ? 12.375 5.283 6.050 1.00 72.19 196 GLN A O 1
ATOM 1522 N N . GLU A 1 197 ? 11.367 5.837 7.986 1.00 63.78 197 GLU A N 1
ATOM 1523 C CA . GLU A 1 197 ? 11.901 7.204 8.135 1.00 63.78 197 GLU A CA 1
ATOM 1524 C C . GLU A 1 197 ? 13.422 7.302 7.928 1.00 63.78 197 GLU A C 1
ATOM 1526 O O . GLU A 1 197 ? 13.902 8.255 7.323 1.00 63.78 197 GLU A O 1
ATOM 1531 N N . PHE A 1 198 ? 14.170 6.284 8.364 1.00 64.06 198 PHE A N 1
ATOM 1532 C CA . PHE A 1 198 ? 15.635 6.235 8.281 1.00 64.06 198 PHE A CA 1
ATOM 1533 C C . PHE A 1 198 ? 16.161 5.469 7.068 1.00 64.06 198 PHE A C 1
ATOM 1535 O O . PHE A 1 198 ? 17.336 5.130 7.017 1.00 64.06 198 PHE A O 1
ATOM 1542 N N . SER A 1 199 ? 15.307 5.139 6.108 1.00 65.50 199 SER A N 1
ATOM 1543 C CA . SER A 1 199 ? 15.703 4.247 5.025 1.00 65.50 199 SER A CA 1
ATOM 1544 C C . SER A 1 199 ? 15.845 4.954 3.692 1.00 65.50 199 SER A C 1
ATOM 1546 O O . SER A 1 199 ? 16.338 4.333 2.766 1.00 65.50 199 SER A O 1
ATOM 1548 N N . ILE A 1 200 ? 15.425 6.210 3.547 1.00 72.94 200 ILE A N 1
ATOM 1549 C CA . ILE A 1 200 ? 15.304 6.836 2.229 1.00 72.94 200 ILE A CA 1
ATOM 1550 C C . ILE A 1 200 ? 15.960 8.211 2.163 1.00 72.94 200 ILE A C 1
ATOM 1552 O O . ILE A 1 200 ? 15.822 9.023 3.078 1.00 72.94 200 ILE A O 1
ATOM 1556 N N . GLY A 1 201 ? 16.663 8.467 1.059 1.00 75.44 201 GLY A N 1
ATOM 1557 C CA . GLY A 1 201 ? 17.202 9.782 0.748 1.00 75.44 201 GLY A CA 1
ATOM 1558 C C . GLY A 1 201 ? 16.111 10.763 0.290 1.00 75.44 201 GLY A C 1
ATOM 1559 O O . GLY A 1 201 ? 15.024 10.362 -0.137 1.00 75.44 201 GLY A O 1
ATOM 1560 N N . PRO A 1 202 ? 16.369 12.080 0.374 1.00 79.00 202 PRO A N 1
ATOM 1561 C CA . PRO A 1 202 ? 15.391 13.101 0.000 1.00 79.00 202 PRO A CA 1
ATOM 1562 C C . PRO A 1 202 ? 15.025 13.072 -1.493 1.00 79.00 202 PRO A C 1
ATOM 1564 O O . PRO A 1 202 ? 13.889 13.388 -1.841 1.00 79.00 202 PRO A O 1
ATOM 1567 N N . GLY A 1 203 ? 15.956 12.682 -2.373 1.00 80.56 203 GLY A N 1
ATOM 1568 C CA . GLY A 1 203 ? 15.698 12.577 -3.812 1.00 80.56 203 GLY A CA 1
ATOM 1569 C C . GLY A 1 203 ? 14.762 11.416 -4.147 1.00 80.56 203 GLY A C 1
ATOM 1570 O O . GLY A 1 203 ? 13.797 11.590 -4.887 1.00 80.56 203 GLY A O 1
ATOM 1571 N N . GLU A 1 204 ? 14.999 10.252 -3.543 1.00 81.44 204 GLU A N 1
ATOM 1572 C CA . GLU A 1 204 ? 14.145 9.075 -3.679 1.00 81.44 204 GLU A CA 1
ATOM 1573 C C . GLU A 1 204 ? 12.741 9.338 -3.118 1.00 81.44 204 GLU A C 1
ATOM 1575 O O . GLU A 1 204 ? 11.749 8.926 -3.720 1.00 81.44 204 GLU A O 1
ATOM 1580 N N . LEU A 1 205 ? 12.638 10.058 -1.994 1.00 84.69 205 LEU A N 1
ATOM 1581 C CA . LEU A 1 205 ? 11.352 10.436 -1.408 1.00 84.69 205 LEU A CA 1
ATOM 1582 C C . LEU A 1 205 ? 10.557 11.387 -2.319 1.00 84.69 205 LEU A C 1
ATOM 1584 O O . LEU A 1 205 ? 9.352 11.190 -2.494 1.00 84.69 205 LEU A O 1
ATOM 1588 N N . ASP A 1 206 ? 11.206 12.387 -2.927 1.00 84.19 206 ASP A N 1
ATOM 1589 C CA . ASP A 1 206 ? 10.571 13.281 -3.908 1.00 84.19 206 ASP A CA 1
ATOM 1590 C C . ASP A 1 206 ? 10.097 12.504 -5.146 1.00 84.19 206 ASP A C 1
ATOM 1592 O O . ASP A 1 206 ? 8.957 12.661 -5.593 1.00 84.19 206 ASP A O 1
ATOM 1596 N N . ALA A 1 207 ? 10.932 11.597 -5.660 1.00 86.50 207 ALA A N 1
ATOM 1597 C CA . ALA A 1 207 ? 10.586 10.752 -6.796 1.00 86.50 207 ALA A CA 1
ATOM 1598 C C . ALA A 1 207 ? 9.385 9.840 -6.497 1.00 86.50 207 ALA A C 1
ATOM 1600 O O . ALA A 1 207 ? 8.457 9.775 -7.305 1.00 86.50 207 ALA A O 1
ATOM 1601 N N . LEU A 1 208 ? 9.358 9.195 -5.326 1.00 88.69 208 LEU A N 1
ATOM 1602 C CA . LEU A 1 208 ? 8.227 8.377 -4.877 1.00 88.69 208 LEU A CA 1
ATOM 1603 C C . LEU A 1 208 ? 6.953 9.194 -4.687 1.00 88.69 208 LEU A C 1
ATOM 1605 O O . LEU A 1 208 ? 5.882 8.766 -5.107 1.00 88.69 208 LEU A O 1
ATOM 1609 N N . THR A 1 209 ? 7.060 10.372 -4.074 1.00 90.44 209 THR A N 1
ATOM 1610 C CA . THR A 1 209 ? 5.911 11.258 -3.855 1.00 90.44 209 THR A CA 1
ATOM 1611 C C . THR A 1 209 ? 5.277 11.644 -5.188 1.00 90.44 209 THR A C 1
ATOM 1613 O O . THR A 1 209 ? 4.060 11.573 -5.349 1.00 90.44 209 THR A O 1
ATOM 1616 N N . LYS A 1 210 ? 6.101 11.997 -6.179 1.00 90.00 210 LYS A N 1
ATOM 1617 C CA . LYS A 1 210 ? 5.629 12.308 -7.530 1.00 90.00 210 LYS A CA 1
ATOM 1618 C C . LYS A 1 210 ? 5.033 11.086 -8.231 1.00 90.00 210 LYS A C 1
ATOM 1620 O O . LYS A 1 210 ? 3.944 11.214 -8.781 1.00 90.00 210 LYS A O 1
ATOM 1625 N N . LEU A 1 211 ? 5.679 9.916 -8.155 1.00 91.56 211 LEU A N 1
ATOM 1626 C CA . LEU A 1 211 ? 5.148 8.664 -8.711 1.00 91.56 211 LEU A CA 1
ATOM 1627 C C . LEU A 1 211 ? 3.740 8.381 -8.165 1.00 91.56 211 LEU A C 1
ATOM 1629 O O . LEU A 1 211 ? 2.811 8.159 -8.936 1.00 91.56 211 LEU A O 1
ATOM 1633 N N . VAL A 1 212 ? 3.576 8.434 -6.841 1.00 93.56 212 VAL A N 1
ATOM 1634 C CA . VAL A 1 212 ? 2.300 8.182 -6.157 1.00 93.56 212 VAL A CA 1
ATOM 1635 C C . VAL A 1 212 ? 1.233 9.195 -6.563 1.00 93.56 212 VAL A C 1
ATOM 1637 O O . VAL A 1 212 ? 0.108 8.805 -6.866 1.00 93.56 212 VAL A O 1
ATOM 1640 N N . ASN A 1 213 ? 1.580 10.482 -6.621 1.00 93.12 213 ASN A N 1
ATOM 1641 C CA . ASN A 1 213 ? 0.635 11.537 -6.985 1.00 93.12 213 ASN A CA 1
ATOM 1642 C C . ASN A 1 213 ? 0.182 11.440 -8.451 1.00 93.12 213 ASN A C 1
ATOM 1644 O O . ASN A 1 213 ? -1.009 11.580 -8.734 1.00 93.12 213 ASN A O 1
ATOM 1648 N N . GLU A 1 214 ? 1.099 11.165 -9.384 1.00 93.25 214 GLU A N 1
ATOM 1649 C CA . GLU A 1 214 ? 0.769 10.973 -10.805 1.00 93.25 214 GLU A CA 1
ATOM 1650 C C . GLU A 1 214 ? -0.028 9.688 -11.063 1.00 93.25 214 GLU A C 1
ATOM 1652 O O . GLU A 1 214 ? -0.777 9.595 -12.038 1.00 93.25 214 GLU A O 1
ATOM 1657 N N . HIS A 1 215 ? 0.113 8.697 -10.182 1.00 93.88 215 HIS A N 1
ATOM 1658 C CA . HIS A 1 215 ? -0.515 7.385 -10.293 1.00 93.88 215 HIS A CA 1
ATOM 1659 C C . HIS A 1 215 ? -1.495 7.098 -9.153 1.00 93.88 215 HIS A C 1
ATOM 1661 O O . HIS A 1 215 ? -1.637 5.957 -8.716 1.00 93.88 215 HIS A O 1
ATOM 1667 N N . SER A 1 216 ? -2.236 8.119 -8.721 1.00 95.00 216 SER A N 1
ATOM 1668 C CA . SER A 1 216 ? -3.211 8.036 -7.621 1.00 95.00 216 SER A CA 1
ATOM 1669 C C . SER A 1 216 ? -4.364 7.053 -7.861 1.00 95.00 216 SER A C 1
ATOM 1671 O O . SER A 1 216 ? -4.998 6.607 -6.911 1.00 95.00 216 SER A O 1
ATOM 1673 N N . SER A 1 217 ? -4.626 6.666 -9.113 1.00 94.69 217 SER A N 1
ATOM 1674 C CA . SER A 1 217 ? -5.574 5.587 -9.429 1.00 94.69 217 SER A CA 1
ATOM 1675 C C . SER A 1 217 ? -5.063 4.201 -9.025 1.00 94.69 217 SER A C 1
ATOM 1677 O O . SER A 1 217 ? -5.870 3.325 -8.728 1.00 94.69 217 SER A O 1
ATOM 1679 N N . ILE A 1 218 ? -3.741 4.009 -8.999 1.00 95.62 218 ILE A N 1
ATOM 1680 C CA . ILE A 1 218 ? -3.088 2.801 -8.486 1.00 95.62 218 ILE A CA 1
ATOM 1681 C C . ILE A 1 218 ? -2.890 2.960 -6.979 1.00 95.62 218 ILE A C 1
ATOM 1683 O O . ILE A 1 218 ? -3.351 2.128 -6.209 1.00 95.62 218 ILE A O 1
ATOM 1687 N N . PHE A 1 219 ? -2.246 4.054 -6.563 1.00 96.44 219 PHE A N 1
ATOM 1688 C CA . PHE A 1 219 ? -1.858 4.332 -5.178 1.00 96.44 219 PHE A CA 1
ATOM 1689 C C . PHE A 1 219 ? -2.883 5.223 -4.470 1.00 96.44 219 PHE A C 1
ATOM 1691 O O . PHE A 1 219 ? -2.570 6.322 -4.005 1.00 96.44 219 PHE A O 1
ATOM 1698 N N . ASN A 1 220 ? -4.134 4.771 -4.412 1.00 95.38 220 ASN A N 1
ATOM 1699 C CA . ASN A 1 220 ? -5.249 5.577 -3.912 1.00 95.38 220 ASN A CA 1
ATOM 1700 C C . ASN A 1 220 ? -5.176 5.889 -2.407 1.00 95.38 220 ASN A C 1
ATOM 1702 O O . ASN A 1 220 ? -5.859 6.800 -1.942 1.00 95.38 220 ASN A O 1
ATOM 1706 N N . LEU A 1 221 ? -4.342 5.171 -1.651 1.00 94.19 221 LEU A N 1
ATOM 1707 C CA . LEU A 1 221 ? -4.064 5.462 -0.242 1.00 94.19 221 LEU A CA 1
ATOM 1708 C C . LEU A 1 221 ? -2.844 6.377 -0.037 1.00 94.19 221 LEU A C 1
ATOM 1710 O O . LEU A 1 221 ? -2.547 6.753 1.098 1.00 94.19 221 LEU A O 1
ATOM 1714 N N . GLY A 1 222 ? -2.133 6.730 -1.110 1.00 93.69 222 GLY A N 1
ATOM 1715 C CA . GLY A 1 222 ? -0.974 7.616 -1.069 1.00 93.69 222 GLY A CA 1
ATOM 1716 C C . GLY A 1 222 ? 0.303 6.974 -0.512 1.00 93.69 222 GLY A C 1
ATOM 1717 O O . GLY A 1 222 ? 0.490 5.755 -0.530 1.00 93.69 222 GLY A O 1
ATOM 1718 N N . LEU A 1 223 ? 1.205 7.835 -0.032 1.00 91.31 223 LEU A N 1
ATOM 1719 C CA . LEU A 1 223 ? 2.504 7.479 0.538 1.00 91.31 223 LEU A CA 1
ATOM 1720 C C . LEU A 1 223 ? 2.517 7.787 2.039 1.00 91.31 223 LEU A C 1
ATOM 1722 O O . LEU A 1 223 ? 2.404 8.942 2.445 1.00 91.31 223 LEU A O 1
ATOM 1726 N N . ALA A 1 224 ? 2.696 6.758 2.860 1.00 87.44 224 ALA A N 1
ATOM 1727 C CA . ALA A 1 224 ? 2.925 6.877 4.291 1.00 87.44 224 ALA A CA 1
ATOM 1728 C C . ALA A 1 224 ? 4.432 6.945 4.578 1.00 87.44 224 ALA A C 1
ATOM 1730 O O . ALA A 1 224 ? 5.178 5.998 4.333 1.00 87.44 224 ALA A O 1
ATOM 1731 N N . TRP A 1 225 ? 4.891 8.055 5.139 1.00 79.25 225 TRP A N 1
ATOM 1732 C CA . TRP A 1 225 ? 6.285 8.226 5.538 1.00 79.25 225 TRP A CA 1
ATOM 1733 C C . TRP A 1 225 ? 6.356 8.698 6.990 1.00 79.25 225 TRP A C 1
ATOM 1735 O O . TRP A 1 225 ? 5.570 9.546 7.418 1.00 79.25 225 TRP A O 1
ATOM 1745 N N . GLY A 1 226 ? 7.259 8.096 7.766 1.00 64.50 226 GLY A N 1
ATOM 1746 C CA . GLY A 1 226 ? 7.507 8.494 9.151 1.00 64.50 226 GLY A CA 1
ATOM 1747 C C . GLY A 1 226 ? 8.323 9.785 9.207 1.00 64.50 226 GLY A C 1
ATOM 1748 O O . GLY A 1 226 ? 9.330 9.884 8.518 1.00 64.50 226 GLY A O 1
ATOM 1749 N N . GLY A 1 227 ? 7.869 10.756 10.009 1.00 52.66 227 GLY A N 1
ATOM 1750 C CA . GLY A 1 227 ? 8.561 12.024 10.274 1.00 52.66 227 GLY A CA 1
ATOM 1751 C C . GLY A 1 227 ? 7.595 13.213 10.366 1.00 52.66 227 GLY A C 1
ATOM 1752 O O . GLY A 1 227 ? 7.181 13.770 9.356 1.00 52.66 227 GLY A O 1
ATOM 1753 N N . ILE A 1 228 ? 7.225 13.650 11.579 1.00 41.62 228 ILE A N 1
ATOM 1754 C CA . ILE A 1 228 ? 6.223 14.729 11.795 1.00 41.62 228 ILE A CA 1
ATOM 1755 C C . ILE A 1 228 ? 6.808 16.154 11.645 1.00 41.62 228 ILE A C 1
ATOM 1757 O O . ILE A 1 228 ? 6.122 17.134 11.899 1.00 41.62 228 ILE A O 1
ATOM 1761 N N . ASN A 1 229 ? 8.053 16.334 11.196 1.00 37.38 229 ASN A N 1
ATOM 1762 C CA . ASN A 1 229 ? 8.719 17.639 11.344 1.00 37.38 229 ASN A CA 1
ATOM 1763 C C . ASN A 1 229 ? 9.319 18.258 10.081 1.00 37.38 229 ASN A C 1
ATOM 1765 O O . ASN A 1 229 ? 10.270 19.031 10.202 1.00 37.38 229 ASN A O 1
ATOM 1769 N N . GLY A 1 230 ? 8.810 17.948 8.879 1.00 36.62 230 GLY A N 1
ATOM 1770 C CA . GLY A 1 230 ? 9.300 18.582 7.634 1.00 36.62 230 GLY A CA 1
ATOM 1771 C C . GLY A 1 230 ? 10.826 18.490 7.466 1.00 36.62 230 GLY A C 1
ATOM 1772 O O . GLY A 1 230 ? 11.450 19.279 6.766 1.00 36.62 230 GLY A O 1
ATOM 1773 N N . SER A 1 231 ? 11.418 17.550 8.194 1.00 39.81 231 SER A N 1
ATOM 1774 C CA . SER A 1 231 ? 12.831 17.348 8.407 1.00 39.81 231 SER A CA 1
ATOM 1775 C C . SER A 1 231 ? 12.991 15.865 8.183 1.00 39.81 231 SER A C 1
ATOM 1777 O O . SER A 1 231 ? 12.672 15.067 9.060 1.00 39.81 231 SER A O 1
ATOM 1779 N N . THR A 1 232 ? 13.448 15.488 6.994 1.00 45.81 232 THR A N 1
ATOM 1780 C CA . THR A 1 232 ? 14.164 14.223 6.869 1.00 45.81 232 THR A CA 1
ATOM 1781 C C . THR A 1 232 ? 15.247 14.238 7.939 1.00 45.81 232 THR A C 1
ATOM 1783 O O . THR A 1 232 ? 15.885 15.283 8.137 1.00 45.81 232 THR A O 1
ATOM 1786 N N . VAL A 1 233 ? 15.471 13.132 8.641 1.00 47.00 233 VAL A N 1
ATOM 1787 C CA . VAL A 1 233 ? 16.649 13.035 9.504 1.00 47.00 233 VAL A CA 1
ATOM 1788 C C . VAL A 1 233 ? 17.864 13.332 8.620 1.00 47.00 233 VAL A C 1
ATOM 1790 O O . VAL A 1 233 ? 18.155 12.605 7.673 1.00 47.00 233 VAL A O 1
ATOM 1793 N N . ARG A 1 234 ? 18.494 14.499 8.821 1.00 42.53 234 ARG A N 1
ATOM 1794 C CA . ARG A 1 234 ? 19.627 14.930 7.994 1.00 42.53 234 ARG A CA 1
ATOM 1795 C C . ARG A 1 234 ? 20.747 13.911 8.185 1.00 42.53 234 ARG A C 1
ATOM 1797 O O . ARG A 1 234 ? 21.090 13.607 9.323 1.00 42.53 234 ARG A O 1
ATOM 1804 N N . GLY A 1 235 ? 21.317 13.426 7.084 1.00 45.81 235 GLY A N 1
ATOM 1805 C CA . GLY A 1 235 ? 22.395 12.433 7.116 1.00 45.81 235 GLY A CA 1
ATOM 1806 C C . GLY A 1 235 ? 21.926 10.978 7.119 1.00 45.81 235 GLY A C 1
ATOM 1807 O O . GLY A 1 235 ? 22.701 10.101 7.479 1.00 45.81 235 GLY A O 1
ATOM 1808 N N . VAL A 1 236 ? 20.676 10.713 6.736 1.00 47.69 236 VAL A N 1
ATOM 1809 C CA . VAL A 1 236 ? 20.233 9.354 6.426 1.00 47.69 236 VAL A CA 1
ATOM 1810 C C . VAL A 1 236 ? 20.552 9.031 4.968 1.00 47.69 236 VAL A C 1
ATOM 1812 O O . VAL A 1 236 ? 19.985 9.622 4.051 1.00 47.69 236 VAL A O 1
ATOM 1815 N N . GLU A 1 237 ? 21.449 8.070 4.778 1.00 49.16 237 GLU A N 1
ATOM 1816 C CA . GLU A 1 237 ? 21.666 7.346 3.526 1.00 49.16 237 GLU A CA 1
ATOM 1817 C C . GLU A 1 237 ? 21.078 5.937 3.702 1.00 49.16 237 GLU A C 1
ATOM 1819 O O . GLU A 1 237 ? 21.258 5.317 4.752 1.00 49.16 237 GLU A O 1
ATOM 1824 N N . GLY A 1 238 ? 20.325 5.436 2.719 1.00 50.56 238 GLY A N 1
ATOM 1825 C CA . GLY A 1 238 ? 19.644 4.146 2.839 1.00 50.56 238 GLY A CA 1
ATOM 1826 C C . GLY A 1 238 ? 18.994 3.657 1.544 1.00 50.56 238 GLY A C 1
ATOM 1827 O O . GLY A 1 238 ? 18.943 4.350 0.527 1.00 50.56 238 GLY A O 1
ATOM 1828 N N . ASP A 1 239 ? 18.532 2.412 1.553 1.00 51.75 239 ASP A N 1
ATOM 1829 C CA . ASP A 1 239 ? 17.962 1.666 0.423 1.00 51.75 239 ASP A CA 1
ATOM 1830 C C . ASP A 1 239 ? 16.436 1.531 0.415 1.00 51.75 239 ASP A C 1
ATOM 1832 O O . ASP A 1 239 ? 15.870 0.923 -0.486 1.00 51.75 239 ASP A O 1
ATOM 1836 N N . GLY A 1 240 ? 15.763 2.135 1.383 1.00 51.84 240 GLY A N 1
ATOM 1837 C CA . GLY A 1 240 ? 14.334 1.995 1.637 1.00 51.84 240 GLY A CA 1
ATOM 1838 C C . GLY A 1 240 ? 14.011 0.847 2.598 1.00 51.84 240 GLY A C 1
ATOM 1839 O O . GLY A 1 240 ? 12.884 0.772 3.091 1.00 51.84 240 GLY A O 1
ATOM 1840 N N . PHE A 1 241 ? 14.992 0.010 2.948 1.00 52.00 241 PHE A N 1
ATOM 1841 C CA . PHE A 1 241 ? 14.823 -1.176 3.785 1.00 52.00 241 PHE A CA 1
ATOM 1842 C C . PHE A 1 241 ? 15.528 -1.076 5.147 1.00 52.00 241 PHE A C 1
ATOM 1844 O O . PHE A 1 241 ? 15.057 -1.700 6.097 1.00 52.00 241 PHE A O 1
ATOM 1851 N N . TRP A 1 242 ? 16.568 -0.241 5.305 1.00 58.16 242 TRP A N 1
ATOM 1852 C CA . TRP A 1 242 ? 17.354 -0.141 6.559 1.00 58.16 242 TRP A CA 1
ATOM 1853 C C . TRP A 1 242 ? 17.858 -1.525 7.018 1.00 58.16 242 TRP A C 1
ATOM 1855 O O . TRP A 1 242 ? 18.087 -2.412 6.208 1.00 58.16 242 TRP A O 1
ATOM 1865 N N . ASN A 1 243 ? 17.991 -1.761 8.326 1.00 52.81 243 ASN A N 1
ATOM 1866 C CA . ASN A 1 243 ? 18.343 -3.051 8.927 1.00 52.81 243 ASN A CA 1
ATOM 1867 C C . ASN A 1 243 ? 17.225 -4.115 8.822 1.00 52.81 243 ASN A C 1
ATOM 1869 O O . ASN A 1 243 ? 17.160 -5.026 9.659 1.00 52.81 243 ASN A O 1
ATOM 1873 N N . GLN A 1 244 ? 16.299 -4.013 7.860 1.00 51.53 244 GLN A N 1
ATOM 1874 C CA . GLN A 1 244 ? 15.346 -5.092 7.617 1.00 51.53 244 GLN A CA 1
ATOM 1875 C C . GLN A 1 244 ? 16.111 -6.327 7.142 1.00 51.53 244 GLN A C 1
ATOM 1877 O O . GLN A 1 244 ? 16.641 -6.379 6.041 1.00 51.53 244 GLN A O 1
ATOM 1882 N N . ARG A 1 245 ? 16.122 -7.365 7.983 1.00 53.16 245 ARG A N 1
ATOM 1883 C CA . ARG A 1 245 ? 16.712 -8.676 7.656 1.00 53.16 245 ARG A CA 1
ATOM 1884 C C . ARG A 1 245 ? 15.993 -9.388 6.506 1.00 53.16 245 ARG A C 1
ATOM 1886 O O . ARG A 1 245 ? 16.507 -10.371 5.990 1.00 53.16 245 ARG A O 1
ATOM 1893 N N . TYR A 1 246 ? 14.793 -8.929 6.161 1.00 61.31 246 TYR A N 1
ATOM 1894 C CA . TYR A 1 246 ? 13.990 -9.444 5.066 1.00 61.31 246 TYR A CA 1
ATOM 1895 C C . TYR A 1 246 ? 13.489 -8.272 4.222 1.00 61.31 246 TYR A C 1
ATOM 1897 O O . TYR A 1 246 ? 12.668 -7.483 4.688 1.00 61.31 246 TYR A O 1
ATOM 1905 N N . ILE A 1 247 ? 14.003 -8.174 2.997 1.00 67.75 247 ILE A N 1
ATOM 1906 C CA . ILE A 1 247 ? 13.675 -7.123 2.019 1.00 67.75 247 ILE A CA 1
ATOM 1907 C C . ILE A 1 247 ? 12.417 -7.445 1.195 1.00 67.75 247 ILE A C 1
ATOM 1909 O O . ILE A 1 247 ? 11.985 -6.646 0.371 1.00 67.75 247 ILE A O 1
ATOM 1913 N N . GLY A 1 248 ? 11.801 -8.603 1.446 1.00 74.50 248 GLY A N 1
ATOM 1914 C CA . GLY A 1 248 ? 10.631 -9.076 0.719 1.00 74.50 248 GLY A CA 1
ATOM 1915 C C . GLY A 1 248 ? 10.957 -9.966 -0.478 1.00 74.50 248 GLY A C 1
ATOM 1916 O O . GLY A 1 248 ? 12.111 -10.327 -0.714 1.00 74.50 248 GLY A O 1
ATOM 1917 N N . ARG A 1 249 ? 9.914 -10.369 -1.208 1.00 82.06 249 ARG A N 1
ATOM 1918 C CA . ARG A 1 249 ? 10.027 -11.111 -2.472 1.00 82.06 249 ARG A CA 1
ATOM 1919 C C . ARG A 1 249 ? 10.188 -10.168 -3.665 1.00 82.06 249 ARG A C 1
ATOM 1921 O O . ARG A 1 249 ? 9.640 -9.067 -3.690 1.00 82.06 249 ARG A O 1
ATOM 1928 N N . ASN A 1 250 ? 10.869 -10.661 -4.694 1.00 84.31 250 ASN A N 1
ATOM 1929 C CA . ASN A 1 250 ? 10.841 -10.028 -6.007 1.00 84.31 250 ASN A CA 1
ATOM 1930 C C . ASN A 1 250 ? 9.452 -10.167 -6.635 1.00 84.31 250 ASN A C 1
ATOM 1932 O O . ASN A 1 250 ? 8.708 -11.100 -6.323 1.00 84.31 250 ASN A O 1
ATOM 1936 N N . TRP A 1 251 ? 9.123 -9.231 -7.519 1.00 88.06 251 TRP A N 1
ATOM 1937 C CA . TRP A 1 251 ? 7.967 -9.360 -8.393 1.00 88.06 251 TRP A CA 1
ATOM 1938 C C . TRP 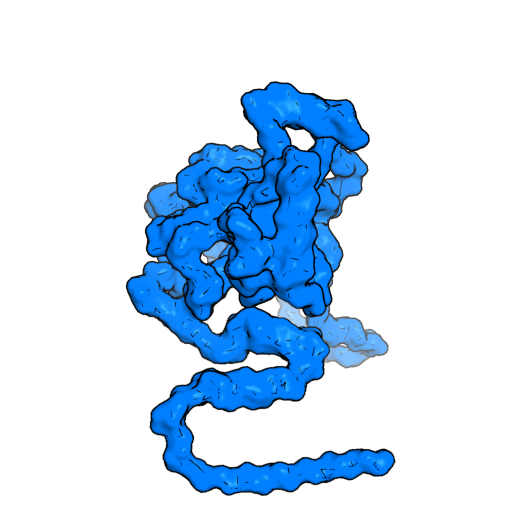A 1 251 ? 8.177 -10.522 -9.363 1.00 88.06 251 TRP A C 1
ATOM 1940 O O . TRP A 1 251 ? 9.238 -10.637 -9.976 1.00 88.06 251 TRP A O 1
ATOM 1950 N N . ASP A 1 252 ? 7.166 -11.369 -9.497 1.00 87.50 252 ASP A N 1
ATOM 1951 C CA . ASP A 1 252 ? 7.116 -12.414 -10.506 1.00 87.50 252 ASP A CA 1
ATOM 1952 C C . ASP A 1 252 ? 6.540 -11.815 -11.794 1.00 87.50 252 ASP A C 1
ATOM 1954 O O . ASP A 1 252 ? 5.353 -11.481 -11.879 1.00 87.50 252 ASP A O 1
ATOM 1958 N N . PHE A 1 253 ? 7.409 -11.627 -12.785 1.00 86.25 253 PHE A N 1
ATOM 1959 C CA . PHE A 1 253 ? 7.050 -11.037 -14.071 1.00 86.25 253 PHE A CA 1
ATOM 1960 C C . PHE A 1 253 ? 6.177 -11.965 -14.923 1.00 86.25 253 PHE A C 1
ATOM 1962 O O . PHE A 1 253 ? 5.447 -11.465 -15.775 1.00 86.25 253 PHE A O 1
ATOM 1969 N N . GLU A 1 254 ? 6.170 -13.271 -14.644 1.00 84.81 254 GLU A N 1
ATOM 1970 C CA . GLU A 1 254 ? 5.345 -14.261 -15.338 1.00 84.81 254 GLU A CA 1
ATOM 1971 C C . GLU A 1 254 ? 3.970 -14.452 -14.668 1.00 84.81 254 GLU A C 1
ATOM 1973 O O . GLU A 1 254 ? 3.039 -15.017 -15.249 1.00 84.81 254 GLU A O 1
ATOM 1978 N N . ALA A 1 255 ? 3.791 -13.960 -13.440 1.00 85.06 255 ALA A N 1
ATOM 1979 C CA . ALA A 1 255 ? 2.537 -14.112 -12.716 1.00 85.06 255 ALA A CA 1
ATOM 1980 C C . ALA A 1 255 ? 1.507 -13.036 -13.090 1.00 85.06 255 ALA A C 1
ATOM 1982 O O . ALA A 1 255 ? 1.662 -11.852 -12.776 1.00 85.06 255 ALA A O 1
ATOM 1983 N N . ALA A 1 256 ? 0.374 -13.466 -13.652 1.00 86.44 256 ALA A N 1
ATOM 1984 C CA . ALA A 1 256 ? -0.752 -12.597 -13.983 1.00 86.44 256 ALA A CA 1
ATOM 1985 C C . ALA A 1 256 ? -1.968 -12.783 -13.059 1.00 86.44 256 ALA A C 1
ATOM 1987 O O . ALA A 1 256 ? -2.268 -13.914 -12.667 1.00 86.44 256 ALA A O 1
ATOM 1988 N N . PRO A 1 257 ? -2.710 -11.705 -12.727 1.00 84.50 257 PRO A N 1
ATOM 1989 C CA . PRO A 1 257 ? -4.012 -11.847 -12.095 1.00 84.50 257 PRO A CA 1
ATOM 1990 C C . PRO A 1 257 ? -4.962 -12.520 -13.094 1.00 84.50 257 PRO A C 1
ATOM 1992 O O . PRO A 1 257 ? -5.346 -11.935 -14.106 1.00 84.50 257 PRO A O 1
ATOM 1995 N N . ALA A 1 258 ? -5.314 -13.772 -12.820 1.00 77.62 258 ALA A N 1
ATOM 1996 C CA . ALA A 1 258 ? -6.274 -14.553 -13.590 1.00 77.62 258 ALA A CA 1
ATOM 1997 C C . ALA A 1 258 ? -7.557 -14.755 -12.775 1.00 77.62 258 ALA A C 1
ATOM 1999 O O . ALA A 1 258 ? -7.524 -14.718 -11.547 1.00 77.62 258 ALA A O 1
ATOM 2000 N N . GLU A 1 259 ? -8.677 -15.037 -13.451 1.00 68.75 259 GLU A N 1
ATOM 2001 C CA . GLU A 1 259 ? -9.956 -15.375 -12.797 1.00 68.75 259 GLU A CA 1
ATOM 2002 C C . GLU A 1 259 ? -9.796 -16.518 -11.780 1.00 68.75 259 GLU A C 1
ATOM 2004 O O . GLU A 1 259 ? -10.391 -16.502 -10.705 1.00 68.75 259 GLU A O 1
ATOM 2009 N N . HIS A 1 260 ? -8.900 -17.456 -12.089 1.00 64.69 260 HIS A N 1
ATOM 2010 C CA . HIS A 1 260 ? -8.439 -18.495 -11.183 1.00 64.69 260 HIS A CA 1
ATOM 2011 C C . HIS A 1 260 ? -6.936 -18.313 -10.968 1.00 64.69 260 HIS A C 1
ATOM 2013 O O . HIS A 1 260 ? -6.130 -18.943 -11.653 1.00 64.69 260 HIS A O 1
ATOM 2019 N N . MET A 1 261 ? -6.549 -17.418 -10.050 1.00 69.38 261 MET A N 1
ATOM 2020 C CA . MET A 1 261 ? -5.146 -17.306 -9.638 1.00 69.38 261 MET A CA 1
ATOM 2021 C C . MET A 1 261 ? -4.626 -18.685 -9.236 1.00 69.38 261 MET A C 1
ATOM 2023 O O . MET A 1 261 ? -5.288 -19.412 -8.483 1.00 69.38 261 MET A O 1
ATOM 2027 N N . ARG A 1 262 ? -3.461 -19.050 -9.781 1.00 69.25 262 ARG A N 1
ATOM 2028 C CA . ARG A 1 262 ? -2.806 -20.314 -9.464 1.00 69.25 262 ARG A CA 1
ATOM 2029 C C . ARG A 1 262 ? -2.487 -20.294 -7.977 1.00 69.25 262 ARG A C 1
ATOM 2031 O O . ARG A 1 262 ? -1.668 -19.495 -7.532 1.00 69.25 262 ARG A O 1
ATOM 2038 N N . LEU A 1 263 ? -3.151 -21.170 -7.228 1.00 67.25 263 LEU A N 1
ATOM 2039 C CA . LEU A 1 263 ? -2.820 -21.368 -5.829 1.00 67.25 263 LEU A CA 1
ATOM 2040 C C . LEU A 1 263 ? -1.368 -21.822 -5.756 1.00 67.25 263 LEU A C 1
ATOM 2042 O O . LEU A 1 263 ? -0.948 -22.731 -6.478 1.00 67.25 263 LEU A O 1
ATOM 2046 N N . LEU A 1 264 ? -0.608 -21.133 -4.918 1.00 68.69 264 LEU A N 1
ATOM 2047 C CA . LEU A 1 264 ? 0.743 -21.549 -4.609 1.00 68.69 264 LEU A CA 1
ATOM 2048 C C . LEU A 1 264 ? 0.691 -22.824 -3.774 1.00 68.69 264 LEU A C 1
ATOM 2050 O O . LEU A 1 264 ? -0.314 -23.112 -3.116 1.00 68.69 264 LEU A O 1
ATOM 2054 N N . ASN A 1 265 ? 1.778 -23.584 -3.798 1.00 71.50 265 ASN A N 1
ATOM 2055 C CA . ASN A 1 265 ? 1.862 -24.752 -2.944 1.00 71.50 265 ASN A CA 1
ATOM 2056 C C . ASN A 1 265 ? 1.835 -24.319 -1.460 1.00 71.50 265 ASN A C 1
ATOM 2058 O O . ASN A 1 265 ? 2.249 -23.198 -1.139 1.00 71.50 265 ASN A O 1
ATOM 2062 N N . PRO A 1 266 ? 1.382 -25.182 -0.531 1.00 66.69 266 PRO A N 1
ATOM 2063 C CA . PRO A 1 266 ? 1.352 -24.891 0.903 1.00 66.69 266 PRO A CA 1
ATOM 2064 C C . PRO A 1 266 ? 2.652 -24.268 1.437 1.00 66.69 266 PRO A C 1
ATOM 2066 O O . PRO A 1 266 ? 2.603 -23.273 2.155 1.00 66.69 266 PRO A O 1
ATOM 2069 N N . GLU A 1 267 ? 3.814 -24.773 1.022 1.00 66.12 267 GLU A N 1
ATOM 2070 C CA . GLU A 1 267 ? 5.140 -24.287 1.420 1.00 66.12 267 GLU A CA 1
ATOM 2071 C C . GLU A 1 267 ? 5.423 -22.814 1.071 1.00 66.12 267 GLU A C 1
ATOM 2073 O O . GLU A 1 267 ? 6.233 -22.154 1.732 1.00 66.12 267 GLU A O 1
ATOM 2078 N N . ASP A 1 268 ? 4.728 -22.272 0.074 1.00 66.19 268 ASP A N 1
ATOM 2079 C CA . ASP A 1 268 ? 4.867 -20.892 -0.376 1.00 66.19 268 ASP A CA 1
ATOM 2080 C C . ASP A 1 268 ? 3.957 -19.917 0.380 1.00 66.19 268 ASP A C 1
ATOM 2082 O O . ASP A 1 268 ? 4.125 -18.691 0.264 1.00 66.19 268 ASP A O 1
ATOM 2086 N N . HIS A 1 269 ? 3.027 -20.429 1.195 1.00 66.44 269 HIS A N 1
ATOM 2087 C CA . HIS A 1 269 ? 2.195 -19.601 2.059 1.00 66.44 269 HIS A CA 1
ATOM 2088 C C . HIS A 1 269 ? 3.028 -18.891 3.122 1.00 66.44 269 HIS A C 1
ATOM 2090 O O . HIS A 1 269 ? 4.010 -19.405 3.668 1.00 66.44 269 HIS A O 1
ATOM 2096 N N . HIS A 1 270 ? 2.601 -17.680 3.472 1.00 66.88 270 HIS A N 1
ATOM 2097 C CA . HIS A 1 270 ? 3.341 -16.849 4.415 1.00 66.88 270 HIS A CA 1
ATOM 2098 C C . HIS A 1 270 ? 3.434 -17.492 5.816 1.00 66.88 270 HIS A C 1
ATOM 2100 O O . HIS A 1 270 ? 4.423 -17.289 6.522 1.00 66.88 270 HIS A O 1
ATOM 2106 N N . MET A 1 271 ? 2.440 -18.303 6.207 1.00 63.00 271 MET A N 1
ATOM 2107 C CA . MET A 1 271 ? 2.449 -19.068 7.459 1.00 63.00 271 MET A CA 1
ATOM 2108 C C . MET A 1 271 ? 3.530 -20.151 7.477 1.00 63.00 271 MET A C 1
ATOM 2110 O O . MET A 1 271 ? 4.252 -20.272 8.467 1.00 63.00 271 MET A O 1
ATOM 2114 N N . TRP A 1 272 ? 3.677 -20.895 6.377 1.00 63.78 272 TRP A N 1
ATOM 2115 C CA . TRP A 1 272 ? 4.691 -21.941 6.244 1.00 63.78 272 TRP A CA 1
ATOM 2116 C C . TRP A 1 272 ? 6.094 -21.351 6.350 1.00 63.78 272 TRP A C 1
ATOM 2118 O O . TRP A 1 272 ? 6.907 -21.802 7.155 1.00 63.78 272 TRP A O 1
ATOM 2128 N N . GLN A 1 273 ? 6.342 -20.246 5.648 1.00 63.88 273 GLN A N 1
ATOM 2129 C CA . GLN A 1 273 ? 7.621 -19.543 5.736 1.00 63.88 273 GLN A CA 1
ATOM 2130 C C . GLN A 1 273 ? 7.881 -18.963 7.128 1.00 63.88 273 GLN A C 1
ATOM 2132 O O . GLN A 1 273 ? 8.997 -19.071 7.633 1.00 63.88 273 GLN A O 1
ATOM 2137 N N . LYS A 1 274 ? 6.866 -18.389 7.790 1.00 62.62 274 LYS A N 1
ATOM 2138 C CA . LYS A 1 274 ? 6.993 -17.910 9.177 1.00 62.62 274 LYS A CA 1
ATOM 2139 C C . LYS A 1 274 ? 7.399 -19.036 10.125 1.00 62.62 274 LYS A C 1
ATOM 2141 O O . LYS A 1 274 ? 8.271 -18.817 10.960 1.00 62.62 274 LYS A O 1
ATOM 2146 N N . ALA A 1 275 ? 6.801 -20.216 9.994 1.00 60.34 275 ALA A N 1
ATOM 2147 C CA . ALA A 1 275 ? 7.130 -21.363 10.831 1.00 60.34 275 ALA A CA 1
ATOM 2148 C C . ALA A 1 275 ? 8.536 -21.917 10.535 1.00 60.34 275 ALA A C 1
ATOM 2150 O O . ALA A 1 275 ? 9.281 -22.187 11.477 1.00 60.34 275 ALA A O 1
ATOM 2151 N N . ILE A 1 276 ? 8.945 -21.983 9.259 1.00 58.97 276 ILE A N 1
ATOM 2152 C CA . ILE A 1 276 ? 10.321 -22.332 8.859 1.00 58.97 276 ILE A CA 1
ATOM 2153 C C . ILE A 1 276 ? 11.323 -21.337 9.469 1.00 58.97 276 ILE A C 1
ATOM 2155 O O . ILE A 1 276 ? 12.288 -21.743 10.114 1.00 58.97 276 ILE A O 1
ATOM 2159 N N . HIS A 1 277 ? 11.077 -20.029 9.336 1.00 52.06 277 HIS A N 1
ATOM 2160 C CA . HIS A 1 277 ? 11.950 -18.984 9.882 1.00 52.06 277 HIS A CA 1
ATOM 2161 C C . HIS A 1 277 ? 11.963 -18.926 11.415 1.00 52.06 277 HIS A C 1
ATOM 2163 O O . HIS A 1 277 ? 12.962 -18.507 11.998 1.00 52.06 277 HIS A O 1
ATOM 2169 N N . ALA A 1 278 ? 10.876 -19.325 12.076 1.00 55.81 278 ALA A N 1
ATOM 2170 C CA . ALA A 1 278 ? 10.804 -19.411 13.532 1.00 55.81 278 ALA A CA 1
ATOM 2171 C C . ALA A 1 278 ? 11.476 -20.677 14.094 1.00 55.81 278 ALA A C 1
ATOM 2173 O O . ALA A 1 278 ? 11.647 -20.772 15.306 1.00 55.81 278 ALA A O 1
ATOM 2174 N N . GLY A 1 279 ? 11.857 -21.640 13.241 1.00 48.62 279 GLY A N 1
ATOM 2175 C CA . GLY A 1 279 ? 12.321 -22.960 13.678 1.00 48.62 279 GLY A CA 1
ATOM 2176 C C . GLY A 1 279 ? 11.220 -23.801 14.340 1.00 48.62 279 GLY A C 1
ATOM 2177 O O . GLY A 1 279 ? 11.515 -24.825 14.955 1.00 48.62 279 GLY A O 1
ATOM 2178 N N . ASP A 1 280 ? 9.955 -23.392 14.205 1.00 47.66 280 ASP A N 1
ATOM 2179 C CA . ASP A 1 280 ? 8.787 -23.973 14.875 1.00 47.66 280 ASP A CA 1
ATOM 2180 C C . ASP A 1 280 ? 8.212 -25.150 14.057 1.00 47.66 280 ASP A C 1
ATOM 2182 O O . ASP A 1 280 ? 7.035 -25.188 13.691 1.00 47.66 280 ASP A O 1
ATOM 2186 N N . TRP A 1 281 ? 9.049 -26.157 13.781 1.00 45.97 281 TRP A N 1
ATOM 2187 C CA . TRP A 1 281 ? 8.685 -27.342 12.985 1.00 45.97 281 TRP A CA 1
ATOM 2188 C C . TRP A 1 281 ? 7.498 -28.139 13.550 1.00 45.97 281 TRP A C 1
ATOM 2190 O O . TRP A 1 281 ? 6.764 -28.779 12.800 1.00 45.97 281 TRP A O 1
ATOM 2200 N N . ALA A 1 282 ? 7.255 -28.057 14.861 1.00 44.31 282 ALA A N 1
ATOM 2201 C CA . ALA A 1 282 ? 6.129 -28.725 15.510 1.00 44.31 282 ALA A CA 1
ATOM 2202 C C . ALA A 1 282 ? 4.753 -28.168 15.086 1.00 44.31 282 ALA A C 1
ATOM 2204 O O . ALA A 1 282 ? 3.768 -28.898 15.149 1.00 44.31 282 ALA A O 1
ATOM 2205 N N . GLN A 1 283 ? 4.661 -26.908 14.634 1.00 47.34 283 GLN A N 1
ATOM 2206 C CA . GLN A 1 283 ? 3.398 -26.325 14.150 1.00 47.34 283 GLN A CA 1
ATOM 2207 C C . GLN A 1 283 ? 3.084 -26.720 12.698 1.00 47.34 283 GLN A C 1
ATOM 2209 O O . GLN A 1 283 ? 1.914 -26.810 12.327 1.00 47.34 283 GLN A O 1
ATOM 2214 N N . LEU A 1 284 ? 4.111 -27.024 11.896 1.00 41.81 284 LEU A N 1
ATOM 2215 C CA . LEU A 1 284 ? 3.965 -27.429 10.493 1.00 41.81 284 LEU A CA 1
ATOM 2216 C C . LEU A 1 284 ? 3.281 -28.796 10.349 1.00 41.81 284 LEU A C 1
ATOM 2218 O O . LEU A 1 284 ? 2.479 -28.989 9.438 1.00 41.81 284 LEU A O 1
ATOM 2222 N N . ALA A 1 285 ? 3.516 -29.717 11.291 1.00 44.97 285 ALA A N 1
ATOM 2223 C CA . ALA A 1 285 ? 2.846 -31.020 11.320 1.00 44.97 285 ALA A CA 1
ATOM 2224 C C . ALA A 1 285 ? 1.321 -30.900 11.519 1.00 44.97 285 ALA A C 1
ATOM 2226 O O . ALA A 1 285 ? 0.558 -31.649 10.913 1.00 44.97 285 ALA A O 1
ATOM 2227 N N . THR A 1 286 ? 0.872 -29.926 12.317 1.00 45.91 286 THR A N 1
ATOM 2228 C CA . THR A 1 286 ? -0.556 -29.671 12.562 1.00 45.91 286 THR A CA 1
ATOM 2229 C C . THR A 1 286 ? -1.226 -28.989 11.368 1.00 45.91 286 THR A C 1
ATOM 2231 O O . THR A 1 286 ? -2.369 -29.300 11.052 1.00 45.91 286 THR A O 1
ATOM 2234 N N . ILE A 1 287 ? -0.519 -28.091 10.671 1.00 47.47 287 ILE A N 1
ATOM 2235 C CA . ILE A 1 287 ? -1.037 -27.425 9.463 1.00 47.47 287 ILE A CA 1
ATOM 2236 C C . ILE A 1 287 ? -1.160 -28.425 8.303 1.00 47.47 287 ILE A C 1
ATOM 2238 O O . ILE A 1 287 ? -2.171 -28.411 7.604 1.00 47.47 287 ILE A O 1
ATOM 2242 N N . ASN A 1 288 ? -0.205 -29.352 8.150 1.00 43.81 288 ASN A N 1
ATOM 2243 C CA . ASN A 1 288 ? -0.296 -30.429 7.154 1.00 43.81 288 ASN A CA 1
ATOM 2244 C C . ASN A 1 288 ? -1.510 -31.345 7.365 1.00 43.81 288 ASN A C 1
ATOM 2246 O O . ASN A 1 288 ? -2.066 -31.835 6.393 1.00 43.81 288 ASN A O 1
ATOM 2250 N N . GLN A 1 289 ? -1.965 -31.554 8.603 1.00 42.84 289 GLN A N 1
ATOM 2251 C CA . GLN A 1 289 ? -3.172 -32.351 8.867 1.00 42.84 289 GLN A CA 1
ATOM 2252 C C . GLN A 1 289 ? -4.482 -31.627 8.520 1.00 42.84 289 GLN A C 1
ATOM 2254 O O . GLN A 1 289 ? -5.503 -32.289 8.369 1.00 42.84 289 GLN A O 1
ATOM 2259 N N . ILE A 1 290 ? -4.467 -30.295 8.404 1.00 46.06 290 ILE A N 1
ATOM 2260 C CA . ILE A 1 290 ? -5.651 -29.478 8.080 1.00 46.06 290 ILE A CA 1
ATOM 2261 C C . ILE A 1 290 ? -5.723 -29.176 6.573 1.00 46.06 290 ILE A C 1
ATOM 2263 O O . ILE A 1 290 ? -6.811 -28.975 6.044 1.00 46.06 290 ILE A O 1
ATOM 2267 N N . ALA A 1 291 ? -4.577 -29.136 5.885 1.00 42.03 291 ALA A N 1
ATOM 2268 C CA . ALA A 1 291 ? -4.491 -28.830 4.456 1.00 42.03 291 ALA A CA 1
ATOM 2269 C C . ALA A 1 291 ? -4.714 -30.043 3.530 1.00 42.03 291 ALA A C 1
ATOM 2271 O O . ALA A 1 291 ? -4.851 -29.851 2.324 1.00 42.03 291 ALA A O 1
ATOM 2272 N N . ILE A 1 292 ? -4.746 -31.266 4.071 1.00 42.34 292 ILE A N 1
ATOM 2273 C CA . ILE A 1 292 ? -5.140 -32.463 3.317 1.00 42.34 292 ILE A CA 1
ATOM 2274 C C . ILE A 1 292 ? -6.668 -32.505 3.276 1.00 42.34 292 ILE A C 1
ATOM 2276 O O . ILE A 1 292 ? -7.324 -32.435 4.317 1.00 42.34 292 ILE A O 1
ATOM 2280 N N . ASP A 1 293 ? -7.204 -32.584 2.062 1.00 40.88 293 ASP A N 1
ATOM 2281 C CA . ASP A 1 293 ? -8.629 -32.668 1.758 1.00 40.88 293 ASP A CA 1
ATOM 2282 C C . ASP A 1 293 ? -9.305 -33.742 2.641 1.00 40.88 293 ASP A C 1
ATOM 2284 O O . ASP A 1 293 ? -8.801 -34.870 2.704 1.00 40.88 293 ASP A O 1
ATOM 2288 N N . PRO A 1 294 ? -10.411 -33.451 3.358 1.00 44.72 294 PRO A N 1
ATOM 2289 C CA . PRO A 1 294 ? -11.127 -34.470 4.130 1.00 44.72 294 PRO A CA 1
ATOM 2290 C C . PRO A 1 294 ? -11.556 -35.686 3.290 1.00 44.72 294 PRO A C 1
ATOM 2292 O O . PRO A 1 294 ? -11.754 -36.760 3.860 1.00 44.72 294 PRO A O 1
ATOM 2295 N N . ASP A 1 295 ? -11.624 -35.549 1.963 1.00 47.28 295 ASP A N 1
ATOM 2296 C CA . ASP A 1 295 ? -11.944 -36.634 1.031 1.00 47.28 295 ASP A CA 1
ATOM 2297 C C . ASP A 1 295 ? -10.767 -37.607 0.758 1.00 47.28 295 ASP A C 1
ATOM 2299 O O . ASP A 1 295 ? -10.980 -38.668 0.172 1.00 47.28 295 ASP A O 1
ATOM 2303 N N . GLU A 1 296 ? -9.540 -37.329 1.231 1.00 46.62 296 GLU A N 1
ATOM 2304 C CA . GLU A 1 296 ? -8.383 -38.249 1.137 1.00 46.62 296 GLU A CA 1
ATOM 2305 C C . GLU A 1 296 ? -8.164 -39.127 2.395 1.00 46.62 296 GLU A C 1
ATOM 2307 O O . GLU A 1 296 ? -7.233 -39.934 2.440 1.00 46.62 296 GLU A O 1
ATOM 2312 N N . GLN A 1 297 ? -9.023 -39.044 3.422 1.00 44.41 297 GLN A N 1
ATOM 2313 C CA . GLN A 1 297 ? -8.875 -39.805 4.681 1.00 44.41 297 GLN A CA 1
ATOM 2314 C C . GLN A 1 297 ? -9.431 -41.250 4.669 1.00 44.41 297 GLN A C 1
ATOM 2316 O O . GLN A 1 297 ? -9.817 -41.772 5.717 1.00 44.41 297 GLN A O 1
ATOM 2321 N N . GLU A 1 298 ? -9.419 -41.961 3.539 1.00 37.53 298 GLU A N 1
ATOM 2322 C CA . GLU A 1 298 ? -9.659 -43.417 3.522 1.00 37.53 298 GLU A CA 1
ATOM 2323 C C . GLU A 1 298 ? -8.341 -44.210 3.428 1.00 37.53 298 GLU A C 1
ATOM 2325 O O . GLU A 1 298 ? -7.981 -44.784 2.403 1.00 37.53 298 GLU A O 1
ATOM 2330 N N . GLY A 1 299 ? -7.601 -44.267 4.539 1.00 41.91 299 GLY A N 1
ATOM 2331 C CA . GLY A 1 299 ? -6.413 -45.116 4.697 1.00 41.91 299 GLY A CA 1
ATOM 2332 C C . GLY A 1 299 ? -6.082 -45.363 6.176 1.00 41.91 299 GLY A C 1
ATOM 2333 O O . GLY A 1 299 ? -6.359 -44.502 7.011 1.00 41.91 299 GLY A O 1
ATOM 2334 N N . PRO A 1 300 ? -5.545 -46.541 6.559 1.00 36.34 300 PRO A N 1
ATOM 2335 C CA . PRO A 1 300 ? -5.556 -46.986 7.950 1.00 36.34 300 PRO A CA 1
ATOM 2336 C C . PRO A 1 300 ? -4.673 -46.113 8.854 1.00 36.34 300 PRO A C 1
ATOM 2338 O O . PRO A 1 300 ? -3.474 -45.959 8.627 1.00 36.34 300 PRO A O 1
ATOM 2341 N N . LEU A 1 301 ? -5.294 -45.600 9.922 1.00 35.22 301 LEU A N 1
ATOM 2342 C CA . LEU A 1 301 ? -4.687 -44.897 11.055 1.00 35.22 301 LEU A CA 1
ATOM 2343 C C . LEU A 1 301 ? -3.431 -45.618 11.573 1.00 35.22 301 LEU A C 1
ATOM 2345 O O . LEU A 1 301 ? -3.519 -46.626 12.278 1.00 35.22 301 LEU A O 1
ATOM 2349 N N . VAL A 1 302 ? -2.255 -45.060 11.291 1.00 34.97 302 VAL A N 1
ATOM 2350 C CA . VAL A 1 302 ? -1.010 -45.441 11.966 1.00 34.97 302 VAL A CA 1
ATOM 2351 C C . VAL A 1 302 ? -0.990 -44.765 13.339 1.00 34.97 302 VAL A C 1
ATOM 2353 O O . VAL A 1 302 ? -0.793 -43.556 13.455 1.00 34.97 302 VAL A O 1
ATOM 2356 N N . GLN A 1 303 ? -1.211 -45.546 14.399 1.00 35.03 303 GLN A N 1
ATOM 2357 C CA . GLN A 1 303 ? -0.997 -45.109 15.780 1.00 35.03 303 GLN A CA 1
ATOM 2358 C C . GLN A 1 303 ? 0.495 -44.828 16.014 1.00 35.03 303 GLN A C 1
ATOM 2360 O O . GLN A 1 303 ? 1.300 -45.752 16.115 1.00 35.03 303 GLN A O 1
ATOM 2365 N N . ALA A 1 304 ? 0.866 -43.555 16.150 1.00 33.72 304 ALA A N 1
ATOM 2366 C CA . ALA A 1 304 ? 2.181 -43.170 16.650 1.00 33.72 304 ALA A CA 1
ATOM 2367 C C . ALA A 1 304 ? 2.153 -43.101 18.187 1.00 33.72 304 ALA A C 1
ATOM 2369 O O . ALA A 1 304 ? 1.463 -42.273 18.785 1.00 33.72 304 ALA A O 1
ATOM 2370 N N . HIS A 1 305 ? 2.903 -43.996 18.834 1.00 32.94 305 HIS A N 1
ATOM 2371 C CA . HIS A 1 305 ? 3.144 -43.980 20.274 1.00 32.94 305 HIS A CA 1
ATOM 2372 C C . HIS A 1 305 ? 3.927 -42.725 20.693 1.00 32.94 305 HIS A C 1
ATOM 2374 O O . HIS A 1 305 ? 5.048 -42.490 20.249 1.00 32.94 305 HIS A O 1
ATOM 2380 N N . LEU A 1 306 ? 3.342 -41.945 21.604 1.00 33.41 306 LEU A N 1
ATOM 2381 C CA . LEU A 1 306 ? 3.995 -40.848 22.316 1.00 33.41 306 LEU A CA 1
ATOM 2382 C C . LEU A 1 306 ? 4.946 -41.404 23.390 1.00 33.41 306 LEU A C 1
ATOM 2384 O O . LEU A 1 306 ? 4.495 -41.890 24.429 1.00 33.41 306 LEU A O 1
ATOM 2388 N N . CYS A 1 307 ? 6.257 -41.282 23.178 1.00 33.34 307 CYS A N 1
ATOM 2389 C CA . CYS A 1 307 ? 7.245 -41.385 24.255 1.00 33.34 307 CYS A CA 1
ATOM 2390 C C . CYS A 1 307 ? 7.204 -40.116 25.123 1.00 33.34 307 CYS A C 1
ATOM 2392 O O . CYS A 1 307 ? 7.347 -39.004 24.616 1.00 33.34 307 CYS A O 1
ATOM 2394 N N . ARG A 1 308 ? 7.023 -40.283 26.440 1.00 31.84 308 ARG A N 1
ATOM 2395 C CA . ARG A 1 308 ? 7.190 -39.221 27.449 1.00 31.84 308 ARG A CA 1
ATOM 2396 C C . ARG A 1 308 ? 8.661 -39.128 27.876 1.00 31.84 308 ARG A C 1
ATOM 2398 O O . ARG A 1 308 ? 9.275 -40.182 28.035 1.00 31.84 308 ARG A O 1
ATOM 2405 N N . PRO A 1 309 ? 9.209 -37.930 28.141 1.00 43.94 309 PRO A N 1
ATOM 2406 C CA . PRO A 1 309 ? 10.512 -37.810 28.776 1.00 43.94 309 PRO A CA 1
ATOM 2407 C C . PRO A 1 309 ? 10.394 -37.832 30.311 1.00 43.94 309 PRO A C 1
ATOM 2409 O O . PRO A 1 309 ? 9.449 -37.274 30.879 1.00 43.94 309 PRO A O 1
ATOM 2412 N N . HIS A 1 310 ? 11.367 -38.499 30.937 1.00 45.28 310 HIS A N 1
ATOM 2413 C CA . HIS A 1 310 ? 11.784 -38.328 32.331 1.00 45.28 310 HIS A CA 1
ATOM 2414 C C . HIS A 1 310 ? 12.792 -37.184 32.435 1.00 45.28 310 HIS A C 1
ATOM 2416 O O . HIS A 1 310 ? 13.564 -37.009 31.464 1.00 45.28 310 HIS A O 1
#

Foldseek 3Di:
DVPLLVVVCVVVVHHDEDEAEDDDPPDQLLVVQVVVQVCVVVVHRHAYYEYCDLVSQVNNQVNHPDGHAYEHEALAPQRVLLCVLQVSDAAAHHYEYQCLNFFPDDPPVVPLDDPVPPPVDPPDDPDPDPDPDDPPDPDPVVVLPDDADDFQNTGTHVLLDDPVVQVPPVPSNVLQQHHLLQVCVLRVYAYAYEFELLADDPSVVVRQQVSCVVVCVSNVVYYHYDDSDVDRPPPRDHSRQPPPSDSGDHHDSNAGDDPNRNNDDPCSDPVNVVCVVVVVVVVVVVVVVVPPDPVPPPDDDDDDDDDDDD